Protein AF-A0A699J6Y8-F1 (afdb_monomer)

Foldseek 3Di:
DVVCVDPVNVVVCVVVVHDDDDDDPPPCVVCVVVVVVVVVLVVLLVVCCVVPNPVSVVCVVVSVVCQQQDQDPVVNHRVVCVVPVDHPVVVVVVVVVVVDDQDDDDQFFFKWFACVVVVVQKDFPDDDPPDDGTDGGWGFHDDPDSFKTFTDDDPQCVQDGRIDGNVRIDGDPDDPPPPDTPVRIDGDPPSRDDDPPPPDPPDD

Secondary structure (DSSP, 8-state):
--STTSHHHHHHHHHHT---PPPPTT-TTTTHHHHHHHHHHHHHHHHHHHHHTT-HHHHHHHHHHHHHTS-BTTTTB-HHHHHHSS-HHHHHHHHHHHH-------TT-EEEEE-GGGBTTEEESS-STT--SEEEEEEEEEE-SSSEEEE---GGGTTS-SEEEGGGEEE----TT---SSSSEEEPTT--S------SSS--

pLDDT: mean 74.15, std 16.27, range [30.3, 92.75]

Nearest PDB structures (foldseek):
  8fng-assembly1_G  TM=5.167E-01  e=3.911E-04  Homo sapiens
  8fnp-assembly1_G  TM=5.164E-01  e=9.616E-04  Homo sapiens
  8fno-assembly1_G  TM=5.179E-01  e=1.166E-03  Homo sapiens
  6puw-assembly1_A-2  TM=5.645E-01  e=8.550E-03  Saccharolobus solfataricus P2
  7u32-assembly1_F  TM=3.870E-01  e=7.436E-04  Visna/maedi virus EV1 KV1772

Organism: Tanacetum cinerariifolium (NCBI:txid118510)

Radius of gyration: 29.84 Å; Cα contacts (8 Å, |Δi|>4): 189; chains: 1; bounding box: 63×38×77 Å

Solvent-accessible surface area (backbone atoms only — not comparable to full-atom values): 12793 Å² total; per-residue (Å²): 120,71,69,79,70,29,72,65,48,53,52,49,32,58,73,71,73,50,85,87,84,78,73,64,86,96,44,71,69,82,49,44,67,58,52,54,52,51,50,53,51,50,52,53,49,54,51,42,35,71,77,59,42,94,51,45,80,80,42,44,66,56,52,52,51,52,54,34,66,36,78,35,81,93,75,74,38,20,60,45,27,71,74,70,75,44,56,68,68,59,54,54,49,50,60,54,50,71,71,56,71,83,73,82,80,56,72,66,40,41,27,26,42,50,42,73,92,39,74,83,57,51,47,56,81,56,79,67,100,78,41,78,60,55,49,50,75,28,37,27,70,40,74,82,47,100,52,32,36,29,41,58,71,58,81,91,48,70,84,50,83,50,66,41,51,48,90,42,49,40,88,53,91,74,68,92,82,71,82,63,72,77,85,47,55,46,70,58,88,82,66,70,84,88,79,82,74,88,80,85,86,86,90,132

Mean predicted aligned error: 16.63 Å

Structure (mmCIF, N/CA/C/O backbone):
data_AF-A0A699J6Y8-F1
#
_entry.id   AF-A0A699J6Y8-F1
#
loop_
_atom_site.group_PDB
_atom_site.id
_atom_site.type_symbol
_atom_site.label_atom_id
_atom_site.label_alt_id
_atom_site.label_comp_id
_atom_site.label_asym_id
_atom_site.label_entity_id
_atom_site.label_seq_id
_atom_site.pdbx_PDB_ins_code
_atom_site.Cartn_x
_atom_site.Cartn_y
_atom_site.Cartn_z
_atom_site.occupancy
_atom_site.B_iso_or_equiv
_atom_site.auth_seq_id
_atom_site.auth_comp_id
_atom_site.auth_asym_id
_atom_site.auth_atom_id
_atom_site.pdbx_PDB_model_num
ATOM 1 N N . ASP A 1 1 ? 18.540 -3.054 -39.542 1.00 60.28 1 ASP A N 1
ATOM 2 C CA . ASP A 1 1 ? 17.098 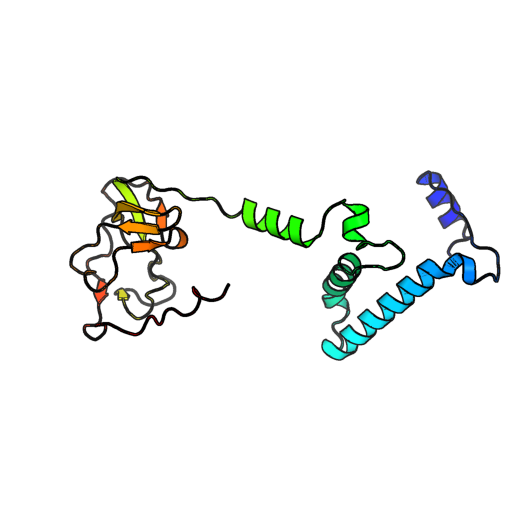-3.211 -39.310 1.00 60.28 1 ASP A CA 1
ATOM 3 C C . ASP A 1 1 ? 16.352 -2.287 -40.266 1.00 60.28 1 ASP A C 1
ATOM 5 O O . ASP A 1 1 ? 16.633 -1.094 -40.272 1.00 60.28 1 ASP A O 1
ATOM 9 N N . SER A 1 2 ? 15.529 -2.836 -41.161 1.00 73.56 2 SER A N 1
ATOM 10 C CA . SER A 1 2 ? 14.840 -2.068 -42.213 1.00 73.56 2 SER A CA 1
ATOM 11 C C . SER A 1 2 ? 13.597 -1.334 -41.704 1.00 73.56 2 SER A C 1
ATOM 13 O O . SER A 1 2 ? 13.091 -0.441 -42.386 1.00 73.56 2 SER A O 1
ATOM 15 N N . LEU A 1 3 ? 13.108 -1.679 -40.506 1.00 76.44 3 LEU A N 1
ATOM 16 C CA . LEU A 1 3 ? 11.933 -1.046 -39.912 1.00 76.44 3 LEU A CA 1
ATOM 17 C C . LEU A 1 3 ? 12.240 0.411 -39.545 1.00 76.44 3 LEU A C 1
ATOM 19 O O . LEU A 1 3 ? 11.572 1.321 -40.036 1.00 76.44 3 LEU A O 1
ATOM 23 N N . PHE A 1 4 ? 13.317 0.643 -38.790 1.00 72.06 4 PHE A N 1
ATOM 24 C CA . PHE A 1 4 ? 13.724 1.970 -38.306 1.00 72.06 4 PHE A CA 1
ATOM 25 C C . PHE A 1 4 ? 14.273 2.911 -39.393 1.00 72.06 4 PHE A C 1
ATOM 27 O O . PHE A 1 4 ? 14.370 4.113 -39.165 1.00 72.06 4 PHE A O 1
ATOM 34 N N . THR A 1 5 ? 14.599 2.395 -40.583 1.00 78.38 5 THR A N 1
ATOM 35 C CA . THR A 1 5 ? 15.063 3.191 -41.738 1.00 78.38 5 THR A CA 1
ATOM 36 C C . THR A 1 5 ? 13.973 3.441 -42.783 1.00 78.38 5 THR A C 1
ATOM 38 O O . THR A 1 5 ? 14.218 4.091 -43.801 1.00 78.38 5 THR A O 1
ATOM 41 N N . SER A 1 6 ? 12.755 2.941 -42.556 1.00 85.81 6 SER A N 1
ATOM 42 C CA . SER A 1 6 ? 11.644 3.124 -43.490 1.00 85.81 6 SER A CA 1
ATOM 43 C C . SER A 1 6 ? 11.197 4.588 -43.584 1.00 85.81 6 SER A C 1
ATOM 45 O O . SER A 1 6 ? 11.293 5.365 -42.630 1.00 85.81 6 SER A O 1
ATOM 47 N N . ARG A 1 7 ? 10.624 4.965 -44.738 1.00 84.19 7 ARG A N 1
ATOM 48 C CA . ARG A 1 7 ? 10.092 6.325 -44.953 1.00 84.19 7 ARG A CA 1
ATOM 49 C C . ARG A 1 7 ? 9.039 6.706 -43.913 1.00 84.19 7 ARG A C 1
ATOM 51 O O . ARG A 1 7 ? 8.955 7.869 -43.541 1.00 84.19 7 ARG A O 1
ATOM 58 N N . PHE A 1 8 ? 8.261 5.730 -43.446 1.00 88.00 8 PHE A N 1
ATOM 59 C CA . PHE A 1 8 ? 7.260 5.933 -42.404 1.00 88.00 8 PHE A CA 1
ATOM 60 C C . PHE A 1 8 ? 7.897 6.430 -41.101 1.00 88.00 8 PHE A C 1
ATOM 62 O O . PHE A 1 8 ? 7.504 7.479 -40.600 1.00 88.00 8 PHE A O 1
ATOM 69 N N . TRP A 1 9 ? 8.918 5.731 -40.595 1.00 85.75 9 TRP A N 1
ATOM 70 C CA . TRP A 1 9 ? 9.591 6.102 -39.348 1.00 85.75 9 TRP A CA 1
ATOM 71 C C . TRP A 1 9 ? 10.303 7.454 -39.447 1.00 85.75 9 TRP A C 1
ATOM 73 O O . TRP A 1 9 ? 10.233 8.251 -38.515 1.00 85.75 9 TRP A O 1
ATOM 83 N N . VAL A 1 10 ? 10.905 7.766 -40.598 1.00 84.56 10 VAL A N 1
ATOM 84 C CA . VAL A 1 10 ? 11.516 9.084 -40.837 1.00 84.56 10 VAL A CA 1
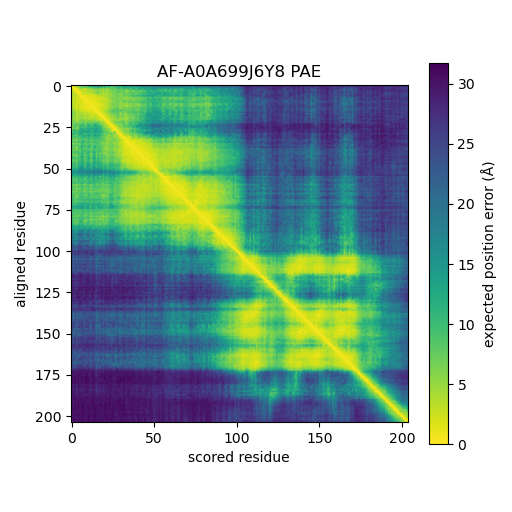ATOM 85 C C . VAL A 1 10 ? 10.468 10.201 -40.808 1.00 84.56 10 VAL A C 1
ATOM 87 O O . VAL A 1 10 ? 10.689 11.237 -40.180 1.00 84.56 10 VAL A O 1
ATOM 90 N N . SER A 1 11 ? 9.322 10.006 -41.466 1.00 87.56 11 SER A N 1
ATOM 91 C CA . SER A 1 11 ? 8.229 10.986 -41.462 1.00 87.56 11 SER A CA 1
ATOM 92 C C . SER A 1 11 ? 7.603 11.153 -40.076 1.00 87.56 11 SER A C 1
ATOM 94 O O . SER A 1 11 ? 7.293 12.276 -39.687 1.00 87.56 11 SER A O 1
ATOM 96 N N . LEU A 1 12 ? 7.464 10.064 -39.314 1.00 89.94 12 LEU A N 1
ATOM 97 C CA . LEU A 1 12 ? 6.936 10.086 -37.951 1.00 89.94 12 LEU A CA 1
ATOM 98 C C . LEU A 1 12 ? 7.828 10.904 -37.009 1.00 89.94 12 LEU A C 1
ATOM 100 O O . LEU A 1 12 ? 7.327 11.787 -36.319 1.00 89.94 12 LEU A O 1
ATOM 104 N N . GLN A 1 13 ? 9.142 10.664 -37.015 1.00 88.94 13 GLN A N 1
ATOM 105 C CA . GLN A 1 13 ? 10.073 11.403 -36.153 1.00 88.94 13 GLN A CA 1
ATOM 106 C C . GLN A 1 13 ? 10.109 12.896 -36.520 1.00 88.94 13 GLN A C 1
ATOM 108 O O . GLN A 1 13 ? 10.066 13.759 -35.647 1.00 88.94 13 GLN A O 1
ATOM 113 N N . LYS A 1 14 ? 10.049 13.225 -37.821 1.00 88.88 14 LYS A N 1
ATOM 114 C CA . LYS A 1 14 ? 9.917 14.619 -38.278 1.00 88.88 14 LYS A CA 1
ATOM 115 C C . LYS A 1 14 ? 8.637 15.287 -37.771 1.00 88.88 14 LYS A C 1
ATOM 117 O O . LYS A 1 14 ? 8.693 16.440 -37.358 1.00 88.88 14 LYS A O 1
ATOM 122 N N . ALA A 1 15 ? 7.505 14.583 -37.791 1.00 91.69 15 ALA A N 1
ATOM 123 C CA . ALA A 1 15 ? 6.234 15.113 -37.299 1.00 91.69 15 ALA A CA 1
ATOM 124 C C . ALA A 1 15 ? 6.225 15.307 -35.772 1.00 91.69 15 ALA A C 1
ATOM 126 O O . ALA A 1 15 ? 5.615 16.252 -35.280 1.00 91.69 15 ALA A O 1
ATOM 127 N N . LEU A 1 16 ? 6.922 14.440 -35.032 1.00 91.50 16 LEU A N 1
ATOM 128 C CA . LEU A 1 16 ? 7.073 14.530 -33.577 1.00 91.50 16 LEU A CA 1
ATOM 129 C C . LEU A 1 16 ? 8.159 15.531 -33.137 1.00 91.50 16 LEU A C 1
ATOM 131 O O . LEU A 1 16 ? 8.299 15.781 -31.942 1.00 91.50 16 LEU A O 1
ATOM 135 N N . GLY A 1 17 ? 8.919 16.107 -34.076 1.00 90.69 17 GLY A N 1
ATOM 136 C CA . GLY A 1 17 ? 10.017 17.032 -33.781 1.00 90.69 17 GLY A CA 1
ATOM 137 C C . GLY A 1 17 ? 11.241 16.356 -33.155 1.00 90.69 17 GLY A C 1
ATOM 138 O O . GLY A 1 17 ? 12.037 17.016 -32.490 1.00 90.69 17 GLY A O 1
ATOM 139 N N . THR A 1 18 ? 11.392 15.045 -33.335 1.00 89.12 18 THR A N 1
ATOM 140 C CA . THR A 1 18 ? 12.467 14.234 -32.758 1.00 89.12 18 THR A CA 1
ATOM 141 C C . THR A 1 18 ? 13.558 13.951 -33.791 1.00 89.12 18 THR A C 1
ATOM 143 O O . THR A 1 18 ? 13.297 13.723 -34.975 1.00 89.12 18 THR A O 1
ATOM 146 N N . GLN A 1 19 ? 14.813 13.946 -33.339 1.00 82.31 19 GLN A N 1
ATOM 147 C CA . GLN A 1 19 ? 15.958 13.562 -34.161 1.00 82.31 19 GLN A CA 1
ATOM 148 C C . GLN A 1 19 ? 16.221 12.058 -34.015 1.00 82.31 19 GLN A C 1
ATOM 150 O O . GLN A 1 19 ? 16.283 11.536 -32.903 1.00 82.31 19 GLN A O 1
ATOM 155 N N . LEU A 1 20 ? 16.351 11.356 -35.143 1.00 80.81 20 LEU A N 1
ATOM 156 C CA . LEU A 1 20 ? 16.694 9.935 -35.174 1.00 80.81 20 LEU A CA 1
ATOM 157 C C . LEU A 1 20 ? 18.198 9.779 -35.408 1.00 80.81 20 LEU A C 1
ATOM 159 O O . LEU A 1 20 ? 18.662 9.945 -36.535 1.00 80.81 20 LEU A O 1
ATOM 163 N N . ASP A 1 21 ? 18.932 9.407 -34.365 1.00 80.25 21 ASP A N 1
ATOM 164 C CA . ASP A 1 21 ? 20.353 9.081 -34.466 1.00 80.25 21 ASP A CA 1
ATOM 165 C C . ASP A 1 21 ? 20.528 7.561 -34.604 1.00 80.25 21 ASP A C 1
ATOM 167 O O . ASP A 1 21 ? 20.148 6.786 -33.724 1.00 80.25 21 ASP A O 1
ATOM 171 N N . LEU A 1 22 ? 21.080 7.121 -35.738 1.00 77.69 22 LEU A N 1
ATOM 172 C CA . LEU A 1 22 ? 21.331 5.705 -36.012 1.00 77.69 22 LEU A CA 1
ATOM 173 C C . LEU A 1 22 ? 22.726 5.302 -35.533 1.00 77.69 22 LEU A C 1
ATOM 175 O O . LEU A 1 22 ? 23.706 6.016 -35.744 1.00 77.69 22 LEU A O 1
ATOM 179 N N . SER A 1 23 ? 22.823 4.120 -34.928 1.00 76.25 23 SER A N 1
ATOM 180 C CA . SER A 1 23 ? 24.106 3.511 -34.579 1.00 76.25 23 SER A CA 1
ATOM 181 C C . SER A 1 23 ? 24.924 3.225 -35.840 1.00 76.25 23 SER A C 1
ATOM 183 O O . SER A 1 23 ? 24.370 2.852 -36.878 1.00 76.25 23 SER A O 1
ATOM 185 N N . THR A 1 24 ? 26.250 3.332 -35.744 1.00 75.19 24 THR A N 1
ATOM 186 C CA . THR A 1 24 ? 27.151 2.945 -36.835 1.00 75.19 24 THR A CA 1
ATOM 187 C C . THR A 1 24 ? 26.911 1.485 -37.228 1.00 75.19 24 THR A C 1
ATOM 189 O O . THR A 1 24 ? 26.808 0.603 -36.369 1.00 75.19 24 THR A O 1
ATOM 192 N N . ALA A 1 25 ? 26.814 1.219 -38.534 1.00 70.19 25 ALA A N 1
ATOM 193 C CA . ALA A 1 25 ? 26.595 -0.129 -39.051 1.00 70.19 25 ALA A CA 1
ATOM 194 C C . ALA A 1 25 ? 27.659 -1.104 -38.513 1.00 70.19 25 ALA A C 1
ATOM 196 O O . ALA A 1 25 ? 28.842 -0.776 -38.474 1.00 70.19 25 ALA A O 1
ATOM 197 N N . TYR A 1 26 ? 27.228 -2.297 -38.091 1.00 62.22 26 TYR A N 1
ATOM 198 C CA . TYR A 1 26 ? 28.082 -3.346 -37.512 1.00 62.22 26 TYR A CA 1
ATOM 199 C C . TYR A 1 26 ? 28.890 -2.944 -36.263 1.00 62.22 26 TYR A C 1
ATOM 201 O O . TYR A 1 26 ? 29.831 -3.647 -35.903 1.00 62.22 26 TYR A O 1
ATOM 209 N N . HIS A 1 27 ? 28.507 -1.876 -35.553 1.00 67.25 27 HIS A N 1
ATOM 210 C CA . HIS A 1 27 ? 29.139 -1.486 -34.291 1.00 67.25 27 HIS A CA 1
ATOM 211 C C . HIS A 1 27 ? 28.207 -1.771 -33.095 1.00 67.25 27 HIS A C 1
ATOM 213 O O . HIS A 1 27 ? 27.450 -0.905 -32.651 1.00 67.25 27 HIS A O 1
ATOM 219 N N . PRO A 1 28 ? 28.207 -3.010 -32.562 1.00 61.25 28 PRO A N 1
ATOM 220 C CA . PRO A 1 28 ? 27.256 -3.433 -31.537 1.00 61.25 28 PRO A CA 1
ATOM 221 C C . PRO A 1 28 ? 27.443 -2.736 -30.183 1.00 61.25 28 PRO A C 1
ATOM 223 O O . PRO A 1 28 ? 26.538 -2.826 -29.351 1.00 61.25 28 PRO A O 1
ATOM 226 N N . GLU A 1 29 ? 28.584 -2.080 -29.968 1.00 66.81 29 GLU A N 1
ATOM 227 C CA . GLU A 1 29 ? 28.984 -1.427 -28.717 1.00 66.81 29 GLU A CA 1
ATOM 228 C C . GLU A 1 29 ? 28.249 -0.104 -28.477 1.00 66.81 29 GLU A C 1
ATOM 230 O O . GLU A 1 29 ? 27.907 0.193 -27.330 1.00 66.81 29 GLU A O 1
ATOM 235 N N . THR A 1 30 ? 27.909 0.643 -29.538 1.00 61.28 30 THR A N 1
ATOM 236 C CA . THR A 1 30 ? 27.101 1.879 -29.443 1.00 61.28 30 THR A CA 1
ATOM 237 C C . THR A 1 30 ? 25.740 1.619 -28.803 1.00 61.28 30 THR A C 1
ATOM 239 O O . THR A 1 30 ? 25.210 2.458 -28.081 1.00 61.28 30 THR A O 1
ATOM 242 N N . ASP A 1 31 ? 25.212 0.416 -29.007 1.00 65.88 31 ASP A N 1
ATOM 243 C CA . ASP A 1 31 ? 23.925 -0.034 -28.489 1.00 65.88 31 ASP A CA 1
ATOM 244 C C . ASP A 1 31 ? 24.072 -0.884 -27.206 1.00 65.88 31 ASP A C 1
ATOM 246 O O . ASP A 1 31 ? 23.162 -1.575 -26.760 1.00 65.88 31 ASP A O 1
ATOM 250 N N . GLY A 1 32 ? 25.248 -0.865 -26.568 1.00 75.25 32 GLY A N 1
ATOM 251 C CA . GLY A 1 32 ? 25.547 -1.726 -25.421 1.00 75.25 32 GLY A CA 1
ATOM 252 C C . GLY A 1 32 ? 24.666 -1.467 -24.192 1.00 75.25 32 GLY A C 1
ATOM 253 O O . GLY A 1 32 ? 24.415 -2.385 -23.408 1.00 75.25 32 GLY A O 1
ATOM 254 N N . LYS A 1 33 ? 24.168 -0.234 -24.009 1.00 72.25 33 LYS A N 1
ATOM 255 C CA . LYS A 1 33 ? 23.258 0.108 -22.900 1.00 72.25 33 LYS A CA 1
ATOM 256 C C . LYS A 1 33 ? 21.877 -0.524 -23.080 1.00 72.25 33 LYS A C 1
ATOM 258 O O . LYS A 1 33 ? 21.388 -1.144 -22.139 1.00 72.25 33 LYS A O 1
ATOM 263 N N . SER A 1 34 ? 21.280 -0.394 -24.265 1.00 73.62 34 SER A N 1
ATOM 264 C CA . SER A 1 34 ? 19.970 -0.982 -24.563 1.00 73.62 34 SER A CA 1
ATOM 265 C C . SER A 1 34 ? 20.054 -2.510 -24.513 1.00 73.62 34 SER A C 1
ATOM 267 O O . SER A 1 34 ? 19.224 -3.132 -23.866 1.00 73.62 34 SER A O 1
ATOM 269 N N . LYS A 1 35 ? 21.118 -3.118 -25.055 1.00 79.12 35 LYS A N 1
ATOM 270 C CA . LYS A 1 35 ? 21.331 -4.574 -25.036 1.00 79.12 35 LYS A CA 1
ATOM 271 C C . LYS A 1 35 ? 21.403 -5.154 -23.632 1.00 79.12 35 LYS A C 1
ATOM 273 O O . LYS A 1 35 ? 20.791 -6.182 -23.371 1.00 79.12 35 LYS A O 1
ATOM 278 N N . ARG A 1 36 ? 22.102 -4.490 -22.702 1.00 78.88 36 ARG A N 1
ATOM 279 C CA . ARG A 1 36 ? 22.128 -4.917 -21.289 1.00 78.88 36 ARG A CA 1
ATOM 280 C C . ARG A 1 36 ? 20.752 -4.810 -20.638 1.00 78.88 36 ARG A C 1
ATOM 282 O O . ARG A 1 36 ? 20.379 -5.690 -19.870 1.00 78.88 36 ARG A O 1
ATOM 289 N N . THR A 1 37 ? 20.004 -3.753 -20.949 1.00 78.31 37 THR A N 1
ATOM 290 C CA . THR A 1 37 ? 18.617 -3.598 -20.496 1.00 78.31 37 THR A CA 1
ATOM 291 C C . THR A 1 37 ? 17.714 -4.693 -21.064 1.00 78.31 37 THR A C 1
ATOM 293 O O . THR A 1 37 ? 16.959 -5.294 -20.307 1.00 78.31 37 THR A O 1
ATOM 296 N N . ILE A 1 38 ? 17.817 -4.988 -22.361 1.00 82.62 38 ILE A N 1
ATOM 297 C CA . ILE A 1 38 ? 17.035 -6.028 -23.036 1.00 82.62 38 ILE A CA 1
ATOM 298 C C . ILE A 1 38 ? 17.343 -7.394 -22.424 1.00 82.62 38 ILE A C 1
ATOM 300 O O . ILE A 1 38 ? 16.415 -8.081 -22.017 1.00 82.62 38 ILE A O 1
ATOM 304 N N . GLN A 1 39 ? 18.621 -7.744 -22.249 1.00 83.06 39 GLN A N 1
ATOM 305 C CA . GLN A 1 39 ? 19.014 -9.012 -21.626 1.00 83.06 39 GLN A CA 1
ATOM 306 C C . GLN A 1 39 ? 18.435 -9.161 -20.216 1.00 83.06 39 GLN A C 1
ATOM 308 O O . GLN A 1 39 ? 17.893 -10.199 -19.858 1.00 83.06 39 GLN A O 1
ATOM 313 N N . MET A 1 40 ? 18.503 -8.099 -19.418 1.00 81.88 40 MET A N 1
ATOM 314 C CA . MET A 1 40 ? 17.960 -8.103 -18.066 1.00 81.88 40 MET A CA 1
ATOM 315 C C . MET A 1 40 ? 16.434 -8.259 -18.049 1.00 81.88 40 MET A C 1
ATOM 317 O O . MET A 1 40 ? 15.902 -8.954 -17.184 1.00 81.88 40 MET A O 1
ATOM 321 N N . LEU A 1 41 ? 15.725 -7.621 -18.983 1.00 82.69 41 LEU A N 1
ATOM 322 C CA . LEU A 1 41 ? 14.281 -7.790 -19.142 1.00 82.69 41 LEU A CA 1
ATOM 323 C C . LEU A 1 41 ? 13.938 -9.214 -19.582 1.00 82.69 41 LEU A C 1
ATOM 325 O O . LEU A 1 41 ? 13.024 -9.809 -19.019 1.00 82.69 41 LEU A O 1
ATOM 329 N N . GLU A 1 42 ? 14.692 -9.784 -20.521 1.00 86.56 42 GLU A N 1
ATOM 330 C CA . GLU A 1 42 ? 14.545 -11.183 -20.916 1.00 86.56 42 GLU A CA 1
ATOM 331 C C . GLU A 1 42 ? 14.748 -12.130 -19.734 1.00 86.56 42 GLU A C 1
ATOM 333 O O . GLU A 1 42 ? 13.956 -13.048 -19.559 1.00 86.56 42 GLU A O 1
ATOM 338 N N . ASP A 1 43 ? 15.766 -11.911 -18.902 1.00 86.12 43 ASP A N 1
ATOM 339 C CA . ASP A 1 43 ? 16.045 -12.765 -17.745 1.00 86.12 43 ASP A CA 1
ATOM 340 C C . ASP A 1 43 ? 14.917 -12.693 -16.703 1.00 86.12 43 ASP A C 1
ATOM 342 O O . ASP A 1 43 ? 14.505 -13.719 -16.156 1.00 86.12 43 ASP A O 1
ATOM 346 N N . ILE A 1 44 ? 14.365 -11.497 -16.463 1.00 84.69 44 ILE A N 1
ATOM 347 C CA . ILE A 1 44 ? 13.199 -11.321 -15.584 1.00 84.69 44 ILE A CA 1
ATOM 348 C C . ILE A 1 44 ? 11.976 -12.027 -16.179 1.00 84.69 44 ILE A C 1
ATOM 350 O O . ILE A 1 44 ? 11.270 -12.733 -15.462 1.00 84.69 44 ILE A O 1
ATOM 354 N N . LEU A 1 45 ? 11.739 -11.886 -17.485 1.00 84.38 45 LEU A N 1
ATOM 355 C CA . LEU A 1 45 ? 10.630 -12.554 -18.164 1.00 84.38 45 LEU A CA 1
ATOM 356 C C . LEU A 1 45 ? 10.781 -14.079 -18.132 1.00 84.38 45 LEU A C 1
ATOM 358 O O . LEU A 1 45 ? 9.803 -14.768 -17.854 1.00 84.38 45 LEU A O 1
ATOM 362 N N . ARG A 1 46 ? 11.992 -14.617 -18.333 1.00 86.69 46 ARG A N 1
ATOM 363 C CA . ARG A 1 46 ? 12.278 -16.056 -18.202 1.00 86.69 46 ARG A CA 1
ATOM 364 C C . ARG A 1 46 ? 11.955 -16.552 -16.795 1.00 86.69 46 ARG A C 1
ATOM 366 O O . ARG A 1 46 ? 11.285 -17.572 -16.665 1.00 86.69 46 ARG A O 1
ATOM 373 N N . ALA A 1 47 ? 12.363 -15.820 -15.757 1.00 84.44 47 ALA A N 1
ATOM 374 C CA . ALA A 1 47 ? 12.015 -16.153 -14.376 1.00 84.44 47 ALA A CA 1
ATOM 375 C C . ALA A 1 47 ? 10.494 -16.120 -14.143 1.00 84.44 47 ALA A C 1
ATOM 377 O O . ALA A 1 47 ? 9.937 -17.049 -13.566 1.00 84.44 47 ALA A O 1
ATOM 378 N N . CYS A 1 48 ? 9.793 -15.111 -14.667 1.00 82.31 48 CYS A N 1
ATOM 379 C CA . CYS A 1 48 ? 8.337 -15.037 -14.550 1.00 82.31 48 CYS A CA 1
ATOM 380 C C . CYS A 1 48 ? 7.613 -16.178 -15.272 1.00 82.31 48 CYS A C 1
ATOM 382 O O . CYS A 1 48 ? 6.610 -16.669 -14.766 1.00 82.31 48 CYS A O 1
ATOM 384 N N . VAL A 1 49 ? 8.105 -16.623 -16.428 1.00 84.81 49 VAL A N 1
ATOM 385 C CA . VAL A 1 49 ? 7.539 -17.783 -17.133 1.00 84.81 49 VAL A CA 1
ATOM 386 C C . VAL A 1 49 ? 7.746 -19.071 -16.327 1.00 84.81 49 VAL A C 1
ATOM 388 O O . VAL A 1 49 ? 6.852 -19.912 -16.299 1.00 84.81 49 VAL A O 1
ATOM 391 N N . ILE A 1 50 ? 8.882 -19.217 -15.635 1.00 86.00 50 ILE A N 1
ATOM 392 C CA . ILE A 1 50 ? 9.148 -20.369 -14.758 1.00 86.00 50 ILE A CA 1
ATOM 393 C C . ILE A 1 50 ? 8.186 -20.380 -13.558 1.00 86.00 50 ILE A C 1
ATOM 395 O O . ILE A 1 50 ? 7.591 -21.417 -13.272 1.00 86.00 50 ILE A O 1
ATOM 399 N N . ASP A 1 51 ? 7.994 -19.238 -12.894 1.00 81.69 51 ASP A N 1
ATOM 400 C CA . ASP A 1 51 ? 7.204 -19.156 -11.656 1.00 81.69 51 ASP A CA 1
ATOM 401 C C . ASP A 1 51 ? 5.684 -19.094 -11.894 1.00 81.69 51 ASP A C 1
ATOM 403 O O . ASP A 1 51 ? 4.902 -19.612 -11.094 1.00 81.69 51 ASP A O 1
ATOM 407 N N . PHE A 1 52 ? 5.243 -18.454 -12.983 1.00 77.31 52 PHE A N 1
ATOM 408 C CA . PHE A 1 52 ? 3.827 -18.170 -13.262 1.00 77.31 52 PHE A CA 1
ATOM 409 C C . PHE A 1 52 ? 3.274 -18.896 -14.505 1.00 77.31 52 PHE A C 1
ATOM 411 O O . PHE A 1 52 ? 2.098 -18.736 -14.853 1.00 77.31 52 PHE A O 1
ATOM 418 N N . GLY A 1 53 ? 4.090 -19.713 -15.177 1.00 80.75 53 GLY A N 1
ATOM 419 C CA . GLY A 1 53 ? 3.691 -20.510 -16.337 1.00 80.75 53 GLY A CA 1
ATOM 420 C C . GLY A 1 53 ? 3.252 -19.665 -17.541 1.00 80.75 53 GLY A C 1
ATOM 421 O O . GLY A 1 53 ? 3.820 -18.617 -17.845 1.00 80.75 53 GLY A O 1
ATOM 422 N N . ASN A 1 54 ? 2.200 -20.109 -18.239 1.00 80.06 54 ASN A N 1
ATOM 423 C CA . ASN A 1 54 ? 1.742 -19.510 -19.503 1.00 80.06 54 ASN A CA 1
ATOM 424 C C . ASN A 1 54 ? 0.986 -18.170 -19.369 1.00 80.06 54 ASN A C 1
ATOM 426 O O . ASN A 1 54 ? 0.512 -17.658 -20.378 1.00 80.06 54 ASN A O 1
ATOM 430 N N . SER A 1 55 ? 0.852 -17.591 -18.169 1.00 82.19 55 SER A N 1
ATOM 431 C CA . SER A 1 55 ? 0.153 -16.304 -17.951 1.00 82.19 55 SER A CA 1
ATOM 432 C C . SER A 1 55 ? 1.102 -15.101 -17.871 1.00 82.19 55 SER A C 1
ATOM 434 O O . SER A 1 55 ? 0.827 -14.136 -17.156 1.00 82.19 55 SER A O 1
ATOM 436 N N . TRP A 1 56 ? 2.247 -15.156 -18.557 1.00 80.56 56 TRP A N 1
ATOM 437 C CA . TRP A 1 56 ? 3.281 -14.112 -18.504 1.00 80.56 56 TRP A CA 1
ATOM 438 C C . TRP A 1 56 ? 2.751 -12.723 -18.897 1.00 80.56 56 TRP A C 1
ATOM 440 O O . TRP A 1 56 ? 3.175 -11.720 -18.324 1.00 80.56 56 TRP A O 1
ATOM 450 N N . ASP A 1 57 ? 1.771 -12.667 -19.801 1.00 83.12 57 ASP A N 1
ATOM 451 C CA . ASP A 1 57 ? 1.076 -11.459 -20.248 1.00 83.12 57 ASP A CA 1
ATOM 452 C C . ASP A 1 57 ? 0.388 -10.723 -19.087 1.00 83.12 57 ASP A C 1
ATOM 454 O O . ASP A 1 57 ? 0.470 -9.499 -18.979 1.00 83.12 57 ASP A O 1
ATOM 458 N N . LYS A 1 58 ? -0.211 -11.466 -18.149 1.00 85.38 58 LYS A N 1
ATOM 459 C CA . LYS A 1 58 ? -0.857 -10.905 -16.949 1.00 85.38 58 LYS A CA 1
ATOM 460 C C . LYS A 1 58 ? 0.148 -10.380 -15.929 1.00 85.38 58 LYS A C 1
ATOM 462 O O . LYS A 1 58 ? -0.209 -9.562 -15.081 1.00 85.38 58 LYS A O 1
ATOM 467 N N . HIS A 1 59 ? 1.391 -10.849 -16.000 1.00 82.94 59 HIS A N 1
ATOM 468 C CA . HIS A 1 59 ? 2.468 -10.477 -15.086 1.00 82.94 59 HIS A CA 1
ATOM 469 C C . HIS A 1 59 ? 3.395 -9.398 -15.655 1.00 82.94 59 HIS A C 1
ATOM 471 O O . HIS A 1 59 ? 4.215 -8.869 -14.906 1.00 82.94 59 HIS A O 1
ATOM 477 N N . LEU A 1 60 ? 3.220 -8.986 -16.917 1.00 84.81 60 LEU A N 1
ATOM 478 C CA . LEU A 1 60 ? 3.949 -7.860 -17.509 1.00 84.81 60 LEU A CA 1
ATOM 479 C C . LEU A 1 60 ? 3.910 -6.583 -16.654 1.00 84.81 60 LEU A C 1
ATOM 481 O O . LEU A 1 60 ? 4.974 -5.999 -16.455 1.00 84.81 60 LEU A O 1
ATOM 485 N N . PRO A 1 61 ? 2.767 -6.166 -16.066 1.00 87.38 61 PRO A N 1
ATOM 486 C CA . PRO A 1 61 ? 2.750 -4.993 -15.192 1.00 87.38 61 PRO A CA 1
ATOM 487 C C . PRO A 1 61 ? 3.639 -5.156 -13.954 1.00 87.38 61 PRO A C 1
ATOM 489 O O . PRO A 1 61 ? 4.228 -4.188 -13.481 1.00 87.38 61 PRO A O 1
ATOM 492 N N . LEU A 1 62 ? 3.750 -6.378 -13.422 1.00 83.00 62 LEU A N 1
ATOM 493 C CA . LEU A 1 62 ? 4.606 -6.667 -12.274 1.00 83.00 62 LEU A CA 1
ATOM 494 C C . LEU A 1 62 ? 6.085 -6.635 -12.674 1.00 83.00 62 LEU A C 1
ATOM 496 O O . LEU A 1 62 ? 6.892 -6.065 -11.949 1.00 83.00 62 LEU A O 1
ATOM 500 N N . VAL A 1 63 ? 6.424 -7.194 -13.837 1.00 84.50 63 VAL A N 1
ATOM 501 C CA . VAL A 1 63 ? 7.781 -7.166 -14.402 1.00 84.50 63 VAL A CA 1
ATOM 502 C C . VAL A 1 63 ? 8.243 -5.736 -14.657 1.00 84.50 63 VAL A C 1
ATOM 504 O O . VAL A 1 63 ? 9.326 -5.358 -14.210 1.00 84.50 63 VAL A O 1
ATOM 507 N N . ASP A 1 64 ? 7.409 -4.930 -15.313 1.00 86.12 64 ASP A N 1
ATOM 508 C CA . ASP A 1 64 ? 7.684 -3.520 -15.589 1.00 86.12 64 ASP A CA 1
ATOM 509 C C . ASP A 1 64 ? 7.852 -2.725 -14.285 1.00 86.12 64 ASP A C 1
ATOM 511 O O . ASP A 1 64 ? 8.835 -2.005 -14.098 1.00 86.12 64 ASP A O 1
ATOM 515 N N . PHE A 1 65 ? 6.963 -2.942 -13.309 1.00 86.44 65 PHE A N 1
ATOM 516 C CA . PHE A 1 65 ? 7.083 -2.340 -11.982 1.00 86.44 65 PHE A CA 1
ATOM 517 C C . PHE A 1 65 ? 8.396 -2.723 -11.281 1.00 86.44 65 PHE A C 1
ATOM 519 O O . PHE A 1 65 ? 9.089 -1.865 -10.724 1.00 86.44 65 PHE A 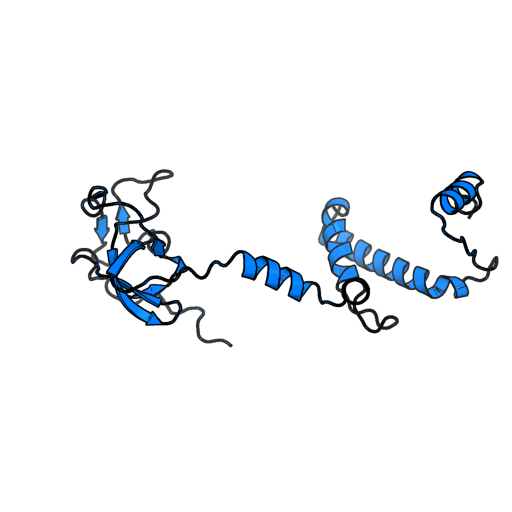O 1
ATOM 526 N N . SER A 1 66 ? 8.758 -4.006 -11.309 1.00 85.69 66 SER A N 1
ATOM 527 C CA . SER A 1 66 ? 9.988 -4.516 -10.708 1.00 85.69 66 SER A CA 1
ATOM 528 C C . SER A 1 66 ? 11.231 -3.944 -11.379 1.00 85.69 66 SER A C 1
ATOM 530 O O . SER A 1 66 ? 12.156 -3.549 -10.671 1.00 85.69 66 SER A O 1
ATOM 532 N N . TYR A 1 67 ? 11.248 -3.860 -12.710 1.00 86.94 67 TYR A N 1
ATOM 533 C CA . TYR A 1 67 ? 12.344 -3.273 -13.476 1.00 86.94 67 TYR A CA 1
ATOM 534 C C . TYR A 1 67 ? 12.495 -1.776 -13.172 1.00 86.94 67 TYR A C 1
ATOM 536 O O . TYR A 1 67 ? 13.562 -1.337 -12.743 1.00 86.94 67 TYR A O 1
ATOM 544 N N . ASN A 1 68 ? 11.409 -1.003 -13.273 1.00 88.75 68 ASN A N 1
ATOM 545 C CA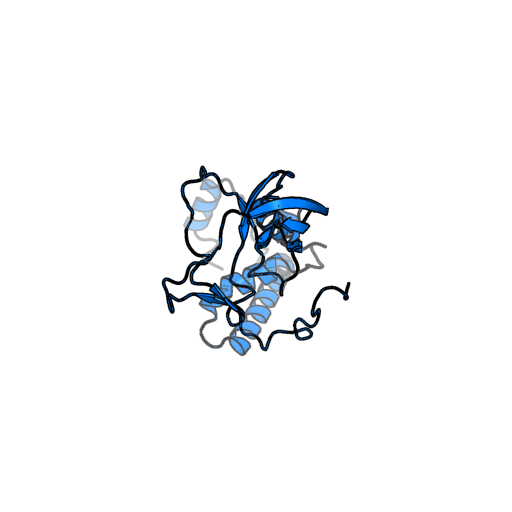 . ASN A 1 68 ? 11.423 0.447 -13.062 1.00 88.75 68 ASN A CA 1
ATOM 546 C C . ASN A 1 68 ? 11.809 0.850 -11.632 1.00 88.75 68 ASN A C 1
ATOM 548 O O . ASN A 1 68 ? 12.354 1.935 -11.423 1.00 88.75 68 ASN A O 1
ATOM 552 N N . ASN A 1 69 ? 11.560 -0.017 -10.646 1.00 86.88 69 ASN A N 1
ATOM 553 C CA . ASN A 1 69 ? 11.922 0.209 -9.248 1.00 86.88 69 ASN A CA 1
ATOM 554 C C . ASN A 1 69 ? 13.261 -0.448 -8.839 1.00 86.88 69 ASN A C 1
ATOM 556 O O . ASN A 1 69 ? 13.696 -0.287 -7.694 1.00 86.88 69 ASN A O 1
ATOM 560 N N . ARG A 1 70 ? 13.932 -1.190 -9.731 1.00 85.06 70 ARG A N 1
ATOM 561 C CA . ARG A 1 70 ? 15.240 -1.790 -9.437 1.00 85.06 70 ARG A CA 1
ATOM 562 C C . ARG A 1 70 ? 16.341 -0.745 -9.553 1.00 85.06 70 ARG A C 1
ATOM 564 O O . ARG A 1 70 ? 16.315 0.099 -10.437 1.00 85.06 70 ARG A O 1
ATOM 571 N N . TYR A 1 71 ? 17.351 -0.831 -8.694 1.00 85.31 71 TYR A N 1
ATOM 572 C CA . TYR A 1 71 ? 18.540 0.009 -8.812 1.00 85.31 71 TYR A CA 1
ATOM 573 C C . TYR A 1 71 ? 19.380 -0.390 -10.033 1.00 85.31 71 TYR A C 1
ATOM 575 O O . TYR A 1 71 ? 19.762 -1.554 -10.165 1.00 85.31 71 TYR A O 1
ATOM 583 N N . HIS A 1 72 ? 19.694 0.574 -10.901 1.00 83.88 72 HIS A N 1
ATOM 584 C CA . HIS A 1 72 ? 20.557 0.377 -12.064 1.00 83.88 72 HIS A CA 1
ATOM 585 C C . HIS A 1 72 ? 21.933 0.996 -11.809 1.00 83.88 72 HIS A C 1
ATOM 587 O O . HIS A 1 72 ? 22.060 2.209 -11.661 1.00 83.88 72 HIS A O 1
ATOM 593 N N . VAL A 1 73 ? 22.988 0.174 -11.822 1.00 81.25 73 VAL A N 1
ATOM 594 C CA . VAL A 1 73 ? 24.368 0.610 -11.517 1.00 81.25 73 VAL A CA 1
ATOM 595 C C . VAL A 1 73 ? 24.862 1.702 -12.474 1.00 81.25 73 VAL A C 1
ATOM 597 O O . VAL A 1 73 ? 25.530 2.639 -12.049 1.00 81.25 73 VAL A O 1
ATOM 600 N N . SER A 1 74 ? 24.499 1.623 -13.757 1.00 78.44 74 SER A N 1
ATOM 601 C CA . SER A 1 74 ? 24.892 2.603 -14.780 1.00 78.44 74 SER A CA 1
ATOM 602 C C . SER A 1 74 ? 24.246 3.979 -14.599 1.00 78.44 74 SER A C 1
ATOM 604 O O . SER A 1 74 ? 24.849 4.982 -14.969 1.00 78.44 74 SER A O 1
ATOM 606 N N . ILE A 1 75 ? 23.032 4.022 -14.046 1.00 80.56 75 ILE A N 1
ATOM 607 C CA . ILE A 1 75 ? 22.252 5.247 -13.806 1.00 80.56 75 ILE A CA 1
ATOM 608 C C . ILE A 1 75 ? 22.475 5.748 -12.367 1.00 80.56 75 ILE A C 1
ATOM 610 O O . ILE A 1 75 ? 22.203 6.901 -12.055 1.00 80.56 75 ILE A O 1
ATOM 614 N N . LYS A 1 76 ? 23.008 4.888 -11.489 1.00 85.94 76 LYS A N 1
ATOM 615 C CA . LYS A 1 76 ? 23.152 5.095 -10.040 1.00 85.94 76 LYS A CA 1
ATOM 616 C C . LYS A 1 76 ? 21.832 5.377 -9.307 1.00 85.94 76 LYS A C 1
ATOM 618 O O . LYS A 1 76 ? 21.853 5.856 -8.175 1.00 85.94 76 LYS A O 1
ATOM 623 N N . ALA A 1 77 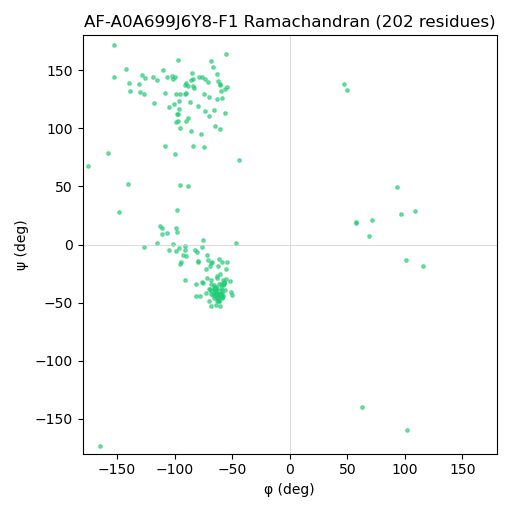? 20.704 5.043 -9.927 1.00 88.44 77 ALA A N 1
ATOM 624 C CA . ALA A 1 77 ? 19.354 5.183 -9.392 1.00 88.44 77 ALA A CA 1
ATOM 625 C C . ALA A 1 77 ? 18.431 4.135 -10.032 1.00 88.44 77 ALA A C 1
ATOM 627 O O . ALA A 1 77 ? 18.823 3.443 -10.979 1.00 88.44 77 ALA A O 1
ATOM 628 N N . ALA A 1 78 ? 17.205 4.008 -9.526 1.00 90.12 78 ALA A N 1
ATOM 629 C CA . ALA A 1 78 ? 16.162 3.283 -10.245 1.00 90.12 78 ALA A CA 1
ATOM 630 C C . ALA A 1 78 ? 15.619 4.139 -11.404 1.00 90.12 78 ALA A C 1
ATOM 632 O O . ALA A 1 78 ? 15.495 5.352 -11.222 1.00 90.12 78 ALA A O 1
ATOM 633 N N . PRO A 1 79 ? 15.256 3.562 -12.566 1.00 90.31 79 PRO A N 1
ATOM 634 C CA . PRO A 1 79 ? 14.688 4.325 -13.682 1.00 90.31 79 PRO A CA 1
ATOM 635 C C . PRO A 1 79 ? 13.507 5.219 -13.275 1.00 90.31 79 PRO A C 1
ATOM 637 O O . PRO A 1 79 ? 13.449 6.383 -13.663 1.00 90.31 79 PRO A O 1
ATOM 640 N N . PHE A 1 80 ? 12.619 4.715 -12.413 1.00 89.12 80 PHE A N 1
ATOM 641 C CA . PHE A 1 80 ? 11.502 5.485 -11.863 1.00 89.12 80 PHE A CA 1
ATOM 642 C C . PHE A 1 80 ? 11.967 6.702 -11.048 1.00 89.12 80 PHE A C 1
ATOM 644 O O . PHE A 1 80 ? 11.417 7.794 -11.169 1.00 89.12 80 PHE A O 1
ATOM 651 N N . GLU A 1 81 ? 12.995 6.521 -10.218 1.00 90.44 81 GLU A N 1
ATOM 652 C CA . GLU A 1 81 ? 13.559 7.593 -9.395 1.00 90.44 81 GLU A CA 1
ATOM 653 C C . GLU A 1 81 ? 14.275 8.636 -10.256 1.00 90.44 81 GLU A C 1
ATOM 655 O O . GLU A 1 81 ? 14.132 9.826 -10.003 1.00 90.44 81 GLU A O 1
ATOM 660 N N . ALA A 1 82 ? 14.979 8.210 -11.305 1.00 89.19 82 ALA A N 1
ATOM 661 C CA . ALA A 1 82 ? 15.624 9.115 -12.250 1.00 89.19 82 ALA A CA 1
ATOM 662 C C . ALA A 1 82 ? 14.607 9.946 -13.054 1.00 89.19 82 ALA A C 1
ATOM 664 O O . ALA A 1 82 ? 14.872 11.107 -13.350 1.00 89.19 82 ALA A O 1
ATOM 665 N N . LEU A 1 83 ? 13.445 9.368 -13.384 1.00 89.69 83 LEU A N 1
ATOM 666 C CA . LEU A 1 83 ? 12.397 10.042 -14.151 1.00 89.69 83 LEU A CA 1
ATOM 667 C C . LEU A 1 83 ? 11.569 11.019 -13.302 1.00 89.69 83 LEU A C 1
ATOM 669 O O . LEU A 1 83 ? 11.292 12.132 -13.740 1.00 89.69 83 LEU A O 1
ATOM 673 N N . TYR A 1 84 ? 11.164 10.611 -12.097 1.00 86.56 84 TYR A N 1
ATOM 674 C CA . TYR A 1 84 ? 10.239 11.382 -11.252 1.00 86.56 84 TYR A CA 1
ATOM 675 C C . TYR A 1 84 ? 10.912 12.101 -10.076 1.00 86.56 84 TYR A C 1
ATOM 677 O O . TYR A 1 84 ? 10.243 12.808 -9.321 1.00 86.56 84 TYR A O 1
ATOM 685 N N . GLY A 1 85 ? 12.212 11.890 -9.862 1.00 86.56 85 GLY A N 1
ATOM 686 C CA . GLY A 1 85 ? 12.969 12.457 -8.742 1.00 86.56 85 GLY A CA 1
ATOM 687 C C . GLY A 1 85 ? 12.599 11.885 -7.367 1.00 86.56 85 GLY A C 1
ATOM 688 O O . GLY A 1 85 ? 13.044 12.405 -6.347 1.00 86.56 85 GLY A O 1
ATOM 689 N N . GLN A 1 86 ? 11.759 10.845 -7.303 1.00 84.88 86 GLN A N 1
ATOM 690 C CA . GLN A 1 86 ? 11.290 10.239 -6.053 1.00 84.88 86 GLN A CA 1
ATOM 691 C C . GLN A 1 86 ? 11.177 8.719 -6.175 1.00 84.88 86 GLN A C 1
ATOM 693 O O . GLN A 1 86 ? 10.864 8.178 -7.233 1.00 84.88 86 GLN A O 1
ATOM 698 N N . LYS A 1 87 ? 11.358 8.012 -5.056 1.00 85.38 87 LYS A N 1
ATOM 699 C CA . LYS A 1 87 ? 11.190 6.553 -4.995 1.00 85.38 87 LYS A CA 1
ATOM 700 C C . LYS A 1 87 ? 9.716 6.166 -5.109 1.00 85.38 87 LYS A C 1
ATOM 702 O O . LYS A 1 87 ? 8.863 6.758 -4.448 1.00 85.38 87 LYS A O 1
ATOM 707 N N . CYS A 1 88 ? 9.424 5.093 -5.844 1.00 79.94 88 CYS A N 1
ATOM 708 C CA . CYS A 1 88 ? 8.057 4.597 -6.038 1.00 79.94 88 CYS A CA 1
ATOM 709 C C . CYS A 1 88 ? 7.333 4.301 -4.708 1.00 79.94 88 CYS A C 1
ATOM 711 O O . CYS A 1 88 ? 6.170 4.661 -4.523 1.00 79.94 88 CYS A O 1
ATOM 713 N N . ARG A 1 89 ? 8.048 3.745 -3.717 1.00 78.56 89 ARG A N 1
ATOM 714 C CA . ARG A 1 89 ? 7.503 3.500 -2.367 1.00 78.56 89 ARG A CA 1
ATOM 715 C C . ARG A 1 89 ? 7.026 4.772 -1.662 1.00 78.56 89 ARG A C 1
ATOM 717 O O . ARG A 1 89 ? 6.056 4.710 -0.912 1.00 78.56 89 ARG A O 1
ATOM 724 N N . SER A 1 90 ? 7.681 5.909 -1.892 1.00 74.50 90 SER A N 1
ATOM 725 C CA . SER A 1 90 ? 7.284 7.186 -1.291 1.00 74.50 90 SER A CA 1
ATOM 726 C C . SER A 1 90 ? 5.949 7.668 -1.855 1.00 74.50 90 SER A C 1
ATOM 728 O O . SER A 1 90 ? 5.095 8.104 -1.088 1.00 74.50 90 SER A O 1
ATOM 730 N N . GLN A 1 91 ? 5.725 7.501 -3.164 1.00 70.88 91 GLN A N 1
ATOM 731 C CA . GLN A 1 91 ? 4.429 7.790 -3.782 1.00 70.88 91 GLN A CA 1
ATOM 732 C C . GLN A 1 91 ? 3.336 6.827 -3.304 1.00 70.88 91 GLN A C 1
ATOM 734 O O . GLN A 1 91 ? 2.243 7.254 -2.953 1.00 70.88 91 GLN A O 1
ATOM 739 N N . GLN A 1 92 ? 3.618 5.523 -3.218 1.00 76.75 92 GLN A N 1
ATOM 740 C CA . GLN A 1 92 ? 2.651 4.563 -2.666 1.00 76.75 92 GLN A CA 1
ATOM 741 C C . GLN A 1 92 ? 2.254 4.918 -1.228 1.00 76.75 92 GLN A C 1
ATOM 743 O O . GLN A 1 92 ? 1.076 4.855 -0.873 1.00 76.75 92 GLN A O 1
ATOM 748 N N . LYS A 1 93 ? 3.233 5.328 -0.411 1.00 78.12 93 LYS A N 1
ATOM 749 C CA . LYS A 1 93 ? 3.000 5.792 0.955 1.00 78.12 93 LYS A CA 1
ATOM 750 C C . LYS A 1 93 ? 2.127 7.048 0.977 1.00 78.12 93 LYS A C 1
ATOM 752 O O . LYS A 1 93 ? 1.143 7.053 1.707 1.00 78.12 93 LYS A O 1
ATOM 757 N N . SER A 1 94 ? 2.421 8.061 0.158 1.00 73.88 94 SER A N 1
ATOM 758 C CA . SER A 1 94 ? 1.608 9.283 0.117 1.00 73.88 94 SER A CA 1
ATOM 759 C C . SER A 1 94 ? 0.171 8.996 -0.323 1.00 73.88 94 SER A C 1
ATOM 761 O O . SER A 1 94 ? -0.759 9.458 0.330 1.00 73.88 94 SER A O 1
ATOM 763 N N . TYR A 1 95 ? -0.042 8.152 -1.337 1.00 70.94 95 TYR A N 1
ATOM 764 C CA . TYR A 1 95 ? -1.388 7.731 -1.741 1.00 70.94 95 TYR A CA 1
ATOM 765 C C . TYR A 1 95 ? -2.142 6.990 -0.629 1.00 70.94 95 TYR A C 1
ATOM 767 O O . TYR A 1 95 ? -3.347 7.198 -0.457 1.00 70.94 95 TYR A O 1
ATOM 775 N N . ALA A 1 96 ? -1.460 6.125 0.128 1.00 70.25 96 ALA A N 1
ATOM 776 C CA . ALA A 1 96 ? -2.059 5.427 1.263 1.00 70.25 96 ALA A CA 1
ATOM 777 C C . ALA A 1 96 ? -2.392 6.387 2.416 1.00 70.25 96 ALA A C 1
ATOM 779 O O . ALA A 1 96 ? -3.475 6.294 2.993 1.00 70.25 96 ALA A O 1
ATOM 780 N N . ASP A 1 97 ? -1.492 7.322 2.722 1.00 76.00 97 ASP A N 1
ATOM 781 C CA . ASP A 1 97 ? -1.646 8.292 3.805 1.00 76.00 97 ASP A CA 1
ATOM 782 C C . ASP A 1 97 ? -2.733 9.335 3.493 1.00 76.00 97 ASP A C 1
ATOM 784 O O . ASP A 1 97 ? -3.547 9.625 4.363 1.00 76.00 97 ASP A O 1
ATOM 788 N N . ILE A 1 98 ? -2.867 9.798 2.242 1.00 69.00 98 ILE A N 1
ATOM 789 C CA . ILE A 1 98 ? -3.947 10.713 1.811 1.00 69.00 98 ILE A CA 1
ATOM 790 C C . ILE A 1 98 ? -5.340 10.110 2.067 1.00 69.00 98 ILE A C 1
ATOM 792 O O . ILE A 1 98 ? -6.287 10.822 2.404 1.00 69.00 98 ILE A O 1
ATOM 796 N N . LYS A 1 99 ? -5.487 8.786 1.928 1.00 62.72 99 LYS A N 1
ATOM 797 C CA . LYS A 1 99 ? -6.756 8.088 2.199 1.00 62.72 99 LYS A CA 1
ATOM 798 C C . LYS A 1 99 ? -7.002 7.838 3.692 1.00 62.72 99 LYS A C 1
ATOM 800 O O . LYS A 1 99 ? -8.136 7.535 4.069 1.00 62.72 99 LYS A O 1
ATOM 805 N N . ARG A 1 100 ? -5.987 7.974 4.552 1.00 64.25 100 ARG A N 1
ATOM 806 C CA . ARG A 1 100 ? -6.123 7.889 6.012 1.00 64.25 100 ARG A CA 1
ATOM 807 C C . ARG A 1 100 ? -6.557 9.250 6.553 1.00 64.25 100 ARG A C 1
ATOM 809 O O . ARG A 1 100 ? -5.743 10.047 6.997 1.00 64.25 100 ARG A O 1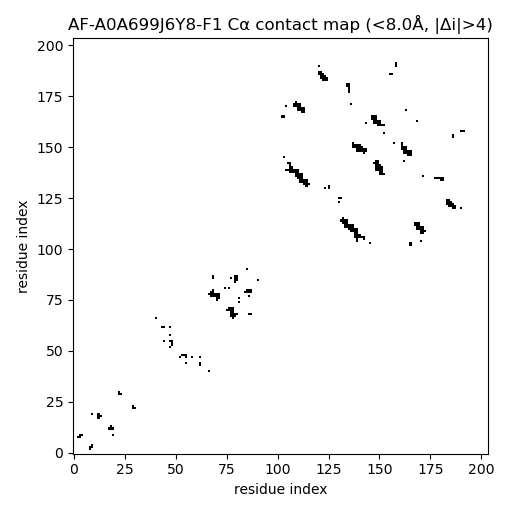
ATOM 816 N N . ARG A 1 101 ? -7.863 9.526 6.546 1.00 65.31 101 ARG A N 1
ATOM 817 C CA . ARG A 1 101 ? -8.393 10.655 7.325 1.00 65.31 101 ARG A CA 1
ATOM 818 C C . ARG A 1 101 ? -8.187 10.365 8.813 1.00 65.31 101 ARG A C 1
ATOM 820 O O . ARG A 1 101 ? -8.785 9.421 9.333 1.00 65.31 101 ARG A O 1
ATOM 827 N N . LEU A 1 102 ? -7.364 11.173 9.484 1.00 61.59 102 LEU A N 1
ATOM 828 C CA . LEU A 1 102 ? -7.323 11.246 10.945 1.00 61.59 102 LEU A CA 1
ATOM 829 C C . LEU A 1 102 ? -8.713 11.684 11.408 1.00 61.59 102 LEU A C 1
ATOM 831 O O . LEU A 1 102 ? -9.096 12.841 11.269 1.00 61.59 102 LEU A O 1
ATOM 835 N N . THR A 1 103 ? -9.519 10.722 11.841 1.00 70.50 103 THR A N 1
ATOM 836 C CA . THR A 1 103 ? -10.841 11.018 12.387 1.00 70.50 103 THR A CA 1
ATOM 837 C C . THR A 1 103 ? -10.637 11.329 13.854 1.00 70.50 103 THR A C 1
ATOM 839 O O . THR A 1 103 ? -10.486 10.418 14.655 1.00 70.50 103 THR A O 1
ATOM 842 N N . GLU A 1 104 ? -10.556 12.604 14.202 1.00 82.06 104 GLU A N 1
ATOM 843 C CA . GLU A 1 104 ? -10.467 12.998 15.603 1.00 82.06 104 GLU A CA 1
ATOM 844 C C . GLU A 1 104 ? -11.867 13.065 16.213 1.00 82.06 104 GLU A C 1
ATOM 846 O O . GLU A 1 104 ? -12.830 13.454 15.548 1.00 82.06 104 GLU A O 1
ATOM 851 N N . PHE A 1 105 ? -11.981 12.646 17.465 1.00 85.56 105 PHE A N 1
ATOM 852 C CA . PHE A 1 105 ? -13.190 12.783 18.269 1.00 85.56 105 PHE A CA 1
ATOM 853 C C . PHE A 1 105 ? -12.880 13.641 19.488 1.00 85.56 105 PHE A C 1
ATOM 855 O O . PHE A 1 105 ? -11.779 13.551 20.043 1.00 85.56 105 PHE A O 1
ATOM 862 N N . GLU A 1 106 ? -13.843 14.454 19.892 1.00 87.25 106 GLU A N 1
ATOM 863 C CA . GLU A 1 106 ? -13.779 15.237 21.120 1.00 87.25 106 GLU A CA 1
ATOM 864 C C . GLU A 1 106 ? -14.515 14.524 22.256 1.00 87.25 106 GLU A C 1
ATOM 866 O O . GLU A 1 106 ? -15.352 13.641 22.044 1.00 87.25 106 GLU A O 1
ATOM 871 N N . VAL A 1 107 ? -14.175 14.885 23.494 1.00 88.62 107 VAL A N 1
ATOM 872 C CA . VAL A 1 107 ? -14.895 14.389 24.671 1.00 88.62 107 VAL A CA 1
ATOM 873 C C . VAL A 1 107 ? -16.336 14.885 24.596 1.00 88.62 107 VAL A C 1
ATOM 875 O O . VAL A 1 107 ? -16.585 16.080 24.478 1.00 88.62 107 VAL A O 1
ATOM 878 N N . GLY A 1 108 ? -17.288 13.960 24.669 1.00 87.56 108 GLY A N 1
ATOM 879 C CA . GLY A 1 108 ? -18.710 14.240 24.493 1.00 87.56 108 GLY A CA 1
ATOM 880 C C . GLY A 1 108 ? -19.274 13.889 23.117 1.00 87.56 108 GLY A C 1
ATOM 881 O O . GLY A 1 108 ? -20.496 13.780 23.007 1.00 87.56 108 GLY A O 1
ATOM 882 N N . ASP A 1 109 ? -18.433 13.623 22.111 1.00 89.38 1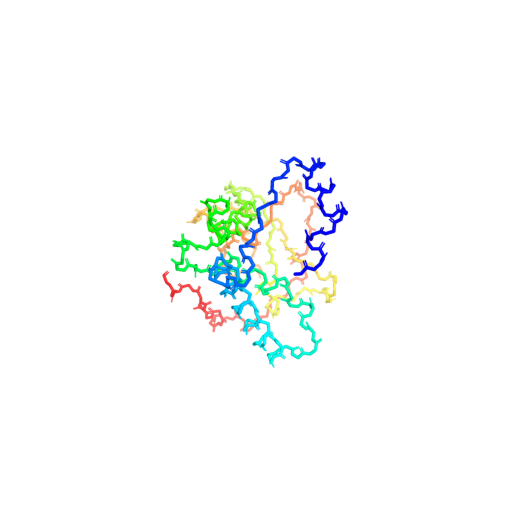09 ASP A N 1
ATOM 883 C CA . ASP A 1 109 ? -18.901 13.151 20.807 1.00 89.38 109 ASP A CA 1
ATOM 884 C C . ASP A 1 109 ? -19.617 11.799 20.930 1.00 89.38 109 ASP A C 1
ATOM 886 O O . ASP A 1 109 ? -19.181 10.896 21.653 1.00 89.38 109 ASP A O 1
ATOM 890 N N . LYS A 1 110 ? -20.705 11.635 20.168 1.00 87.75 110 LYS A N 1
ATOM 891 C CA . LYS A 1 110 ? -21.385 10.347 19.991 1.00 87.75 110 LYS A CA 1
ATOM 892 C C . LYS A 1 110 ? -20.729 9.578 18.840 1.00 87.75 110 LYS A C 1
ATOM 894 O O . LYS A 1 110 ? -20.682 10.044 17.698 1.00 87.75 110 LYS A O 1
ATOM 899 N N . VAL A 1 111 ? -20.253 8.366 19.113 1.00 89.00 111 VAL A N 1
ATOM 900 C CA . VAL A 1 111 ? -19.587 7.496 18.132 1.00 89.00 111 VAL A CA 1
ATOM 901 C C . VAL A 1 111 ? -20.214 6.112 18.107 1.00 89.00 111 VAL A C 1
ATOM 903 O O . VAL A 1 111 ? -20.636 5.594 19.132 1.00 89.00 111 VAL A O 1
ATOM 906 N N . MET A 1 112 ? -20.260 5.494 16.931 1.00 88.62 112 MET A N 1
ATOM 907 C CA . MET A 1 112 ? -20.668 4.100 16.790 1.00 88.62 112 MET A CA 1
ATOM 908 C C . MET A 1 112 ? -19.464 3.169 16.875 1.00 88.62 112 MET A C 1
ATOM 910 O O . MET A 1 112 ? -18.442 3.419 16.228 1.00 88.62 112 MET A O 1
ATOM 914 N N . LEU A 1 113 ? -19.614 2.058 17.595 1.00 86.75 113 LEU A N 1
ATOM 915 C CA . LEU A 1 113 ? -18.558 1.066 17.788 1.00 86.75 113 LEU A CA 1
ATOM 916 C C . LEU A 1 113 ? -18.713 -0.118 16.830 1.00 86.75 113 LEU A C 1
ATOM 918 O O . LEU A 1 113 ? -19.777 -0.727 16.721 1.00 86.75 113 LEU A O 1
ATOM 922 N N . LYS A 1 114 ? -17.637 -0.468 16.128 1.00 85.81 114 LYS A N 1
ATOM 923 C CA . LYS A 1 114 ? -17.590 -1.570 15.164 1.00 85.81 114 LYS A CA 1
ATOM 924 C C . LYS A 1 114 ? -17.554 -2.930 15.864 1.00 85.81 114 LYS A C 1
ATOM 926 O O . LYS A 1 114 ? -16.661 -3.198 16.658 1.00 85.81 114 LYS A O 1
ATOM 931 N N . VAL A 1 115 ? -18.433 -3.845 15.456 1.00 76.06 115 VAL A N 1
ATOM 932 C CA . VAL A 1 115 ? -18.580 -5.179 16.086 1.00 76.06 115 VAL A CA 1
ATOM 933 C C . VAL A 1 115 ? -17.695 -6.259 15.481 1.00 76.06 115 VAL A C 1
ATOM 935 O O . VAL A 1 115 ? -17.608 -7.365 16.003 1.00 76.06 115 VAL A O 1
ATOM 938 N N . SER A 1 116 ? -17.042 -5.972 14.349 1.00 67.69 116 SER A N 1
ATOM 939 C CA . SER A 1 116 ? -16.242 -6.970 13.630 1.00 67.69 116 SER A CA 1
ATOM 940 C C . SER A 1 116 ? -15.127 -7.623 14.456 1.00 67.69 116 SER A C 1
ATOM 942 O O . SER A 1 116 ? -14.884 -8.803 14.216 1.00 67.69 116 SER A O 1
ATOM 944 N N . PRO A 1 117 ? -14.451 -6.934 15.403 1.00 61.25 117 PRO A N 1
ATOM 945 C CA . PRO A 1 117 ? -13.451 -7.582 16.253 1.00 61.25 117 PRO A CA 1
ATOM 946 C C . PRO A 1 117 ? -14.057 -8.595 17.238 1.00 61.25 117 PRO A C 1
ATOM 948 O O . PRO A 1 117 ? -13.328 -9.402 17.799 1.00 61.25 117 PRO A O 1
ATOM 951 N N . TRP A 1 118 ? -15.375 -8.555 17.451 1.00 64.75 118 TRP A N 1
ATOM 952 C CA . TRP A 1 118 ? -16.102 -9.301 18.483 1.00 64.75 118 TRP A CA 1
ATOM 953 C C . TRP A 1 118 ? -17.024 -10.378 17.906 1.00 64.75 118 TRP A C 1
ATOM 955 O O . TRP A 1 118 ? -17.926 -10.875 18.582 1.00 64.75 118 TRP A O 1
ATOM 965 N N . LYS A 1 119 ? -16.821 -10.737 16.635 1.00 60.06 119 LYS A N 1
ATOM 966 C CA . LYS A 1 119 ? -17.631 -11.734 15.938 1.00 60.06 119 LYS A CA 1
ATOM 967 C C . LYS A 1 119 ? -17.431 -13.109 16.598 1.00 60.06 119 LYS A C 1
ATOM 969 O O . LYS A 1 119 ? -16.407 -13.744 16.371 1.00 60.06 119 LYS A O 1
ATOM 974 N N . GLY A 1 120 ? -18.396 -13.527 17.421 1.00 58.38 120 GLY A N 1
ATOM 975 C CA . GLY A 1 120 ? -18.360 -14.756 18.231 1.00 58.38 120 GLY A CA 1
ATOM 976 C C . GLY A 1 120 ? -18.362 -14.526 19.750 1.00 58.38 120 GLY A C 1
ATOM 977 O O . GLY A 1 120 ? -18.724 -15.436 20.479 1.00 58.38 120 GLY A O 1
ATOM 978 N N . VAL A 1 121 ? -18.014 -13.320 20.220 1.00 57.47 121 VAL A N 1
ATOM 979 C CA . VAL A 1 121 ? -18.134 -12.911 21.641 1.00 57.47 121 VAL A CA 1
ATOM 980 C C . VAL A 1 121 ? -19.496 -12.264 21.906 1.00 57.47 121 VAL A C 1
ATOM 982 O O . VAL A 1 121 ? -20.047 -12.364 22.996 1.00 57.47 121 VAL A O 1
ATOM 985 N N . ILE A 1 122 ? -20.048 -11.608 20.882 1.00 59.62 122 ILE A N 1
ATOM 986 C CA . ILE A 1 122 ? -21.357 -10.964 20.919 1.00 59.62 122 ILE A CA 1
ATOM 987 C C . ILE A 1 122 ? -22.264 -11.630 19.892 1.00 59.62 122 ILE A C 1
ATOM 989 O O . ILE A 1 122 ? -21.962 -11.631 18.691 1.00 59.62 122 ILE A O 1
ATOM 993 N N . HIS A 1 123 ? -23.387 -12.161 20.367 1.00 56.84 123 HIS A N 1
ATOM 994 C CA . HIS A 1 123 ? -24.456 -12.679 19.526 1.00 56.84 123 HIS A CA 1
ATOM 995 C C . HIS A 1 123 ? -25.534 -11.604 19.400 1.00 56.84 123 HIS A C 1
ATOM 997 O O . HIS A 1 123 ? -26.193 -11.258 20.376 1.00 56.84 123 HIS A O 1
ATOM 1003 N N . PHE A 1 124 ? -25.691 -11.057 18.193 1.00 57.28 124 PHE A N 1
ATOM 1004 C CA . PHE A 1 124 ? -26.885 -10.294 17.833 1.00 57.28 124 PHE A CA 1
ATOM 1005 C C . PHE A 1 124 ? -27.959 -11.278 17.391 1.00 57.28 124 PHE A C 1
ATOM 1007 O O . PHE A 1 124 ? -27.664 -12.146 16.568 1.00 57.28 124 PHE A O 1
ATOM 1014 N N . GLY A 1 125 ? -29.207 -11.091 17.824 1.00 52.94 125 GLY A N 1
ATOM 1015 C CA . GLY A 1 125 ? -30.334 -11.945 17.415 1.00 52.94 125 GLY A CA 1
ATOM 1016 C C . GLY A 1 125 ? -30.546 -12.082 15.893 1.00 52.94 125 GLY A C 1
ATOM 1017 O O . GLY A 1 125 ? -31.227 -12.997 15.438 1.00 52.94 125 GLY A O 1
ATOM 1018 N N . LYS A 1 126 ? -29.934 -11.215 15.068 1.00 58.44 126 LYS A N 1
ATOM 1019 C CA . LYS A 1 126 ? -29.949 -11.304 13.596 1.00 58.44 126 LYS A CA 1
ATOM 1020 C C . LYS A 1 126 ? -28.660 -11.938 13.054 1.00 58.44 126 LYS A C 1
ATOM 1022 O O . LYS A 1 126 ? -27.622 -11.279 12.961 1.00 58.44 126 LYS A O 1
ATOM 1027 N N . HIS A 1 127 ? -28.747 -13.194 12.612 1.00 56.34 127 HIS A N 1
ATOM 1028 C CA . HIS A 1 127 ? -27.651 -13.926 11.964 1.00 56.34 127 HIS A CA 1
ATOM 1029 C C . HIS A 1 127 ? -27.559 -13.655 10.445 1.00 56.34 127 HIS A C 1
ATOM 1031 O O . HIS A 1 127 ? -28.563 -1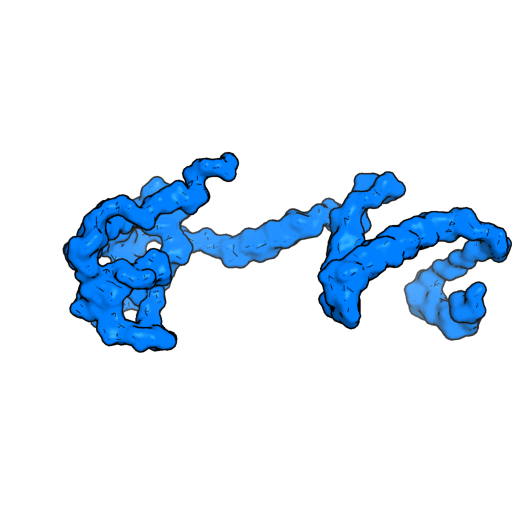3.469 9.759 1.00 56.34 127 HIS A O 1
ATOM 1037 N N . GLY A 1 128 ? -26.338 -13.679 9.891 1.00 62.31 128 GLY A N 1
ATOM 1038 C CA . GLY A 1 128 ? -26.089 -13.712 8.439 1.00 62.31 128 GLY A CA 1
ATOM 1039 C C . GLY A 1 128 ? -25.691 -12.378 7.788 1.00 62.31 128 GLY A C 1
ATOM 1040 O O . GLY A 1 128 ? -25.194 -11.462 8.438 1.00 62.31 128 GLY A O 1
ATOM 1041 N N . LYS A 1 129 ? -25.874 -12.270 6.461 1.00 57.12 129 LYS A N 1
ATOM 1042 C CA . LYS A 1 129 ? -25.413 -11.152 5.596 1.00 57.12 129 LYS A CA 1
ATOM 1043 C C . LYS A 1 129 ? -25.970 -9.768 5.998 1.00 57.12 129 LYS A C 1
ATOM 1045 O O . LYS A 1 129 ? -25.423 -8.756 5.562 1.00 57.12 129 LYS A O 1
ATOM 1050 N N . LEU A 1 130 ? -27.011 -9.741 6.841 1.00 60.69 130 LEU A N 1
ATOM 1051 C CA . LEU A 1 130 ? -27.713 -8.552 7.345 1.00 60.69 130 LEU A CA 1
ATOM 1052 C C . LEU A 1 130 ? -27.419 -8.218 8.824 1.00 60.69 130 LEU A C 1
ATOM 1054 O O . LEU A 1 130 ? -28.082 -7.351 9.388 1.00 60.69 130 LEU A O 1
ATOM 1058 N N . SER A 1 131 ? -26.439 -8.864 9.469 1.00 64.00 131 SER A N 1
ATOM 1059 C CA . SER A 1 131 ? -26.030 -8.488 10.831 1.00 64.00 131 SER A CA 1
ATOM 1060 C C . SER A 1 131 ? -25.524 -7.040 10.871 1.00 64.00 131 SER A C 1
ATOM 1062 O O . SER A 1 131 ? -24.728 -6.639 10.009 1.00 64.00 131 SER A O 1
ATOM 1064 N N . GLN A 1 132 ? -25.916 -6.269 11.887 1.00 68.62 132 GLN A N 1
ATOM 1065 C CA . GLN A 1 132 ? -25.392 -4.916 12.073 1.00 68.62 132 GLN A CA 1
ATOM 1066 C C . GLN A 1 132 ? -23.872 -4.933 12.261 1.00 68.62 132 GLN A C 1
ATOM 1068 O O . GLN A 1 132 ? -23.316 -5.790 12.939 1.00 68.62 132 GLN A O 1
ATOM 1073 N N . ARG A 1 133 ? -23.184 -3.983 11.619 1.00 74.50 133 ARG A N 1
ATOM 1074 C CA . ARG A 1 133 ? -21.713 -3.864 11.670 1.00 74.50 133 ARG A CA 1
ATOM 1075 C C . ARG A 1 133 ? -21.218 -2.902 12.748 1.00 74.50 133 ARG A C 1
ATOM 1077 O O . ARG A 1 133 ? -20.025 -2.907 13.055 1.00 74.50 133 ARG A O 1
ATOM 1084 N N . PHE A 1 134 ? -22.116 -2.082 13.278 1.00 80.38 134 PHE A N 1
ATOM 1085 C CA . PHE A 1 134 ? -21.843 -1.067 14.280 1.00 80.38 134 PHE A CA 1
ATOM 1086 C C . PHE A 1 134 ? -22.979 -1.064 15.306 1.00 80.38 134 PHE A C 1
ATOM 1088 O O . PHE A 1 134 ? -24.134 -1.179 14.903 1.00 80.38 134 PHE A O 1
ATOM 1095 N N . ILE A 1 135 ? -22.643 -0.926 16.588 1.00 80.44 135 ILE A N 1
ATOM 1096 C CA . ILE A 1 135 ? -23.594 -0.739 17.695 1.00 80.44 135 ILE A CA 1
ATOM 1097 C C . ILE A 1 135 ? -23.590 0.733 18.066 1.00 80.44 135 ILE A C 1
ATOM 1099 O O . ILE A 1 135 ? -22.514 1.328 18.013 1.00 80.44 135 ILE A O 1
ATOM 1103 N N . GLY A 1 136 ? -24.777 1.224 18.449 1.00 73.38 136 GLY A N 1
ATOM 1104 C CA . GLY A 1 136 ? -25.056 2.290 19.418 1.00 73.38 136 GLY A CA 1
ATOM 1105 C C . GLY A 1 136 ? -24.251 3.591 19.321 1.00 73.38 136 GLY A C 1
ATOM 1106 O O . GLY A 1 136 ? -23.037 3.569 19.171 1.00 73.38 136 GLY A O 1
ATOM 1107 N N . PRO A 1 137 ? -24.874 4.764 19.487 1.00 84.56 137 PRO A N 1
ATOM 1108 C CA . PRO A 1 137 ? -24.096 5.941 19.832 1.00 84.56 137 PRO A CA 1
ATOM 1109 C C . PRO A 1 137 ? -23.580 5.796 21.273 1.00 84.56 137 PRO A C 1
ATOM 1111 O O . PRO A 1 137 ? -24.353 5.859 22.223 1.00 84.56 137 PRO A O 1
ATOM 1114 N N . PHE A 1 138 ? -22.273 5.618 21.434 1.00 87.62 138 PHE A N 1
ATOM 1115 C CA . PHE A 1 138 ? -21.591 5.713 22.721 1.00 87.62 138 PHE A CA 1
ATOM 1116 C C . PHE A 1 138 ? -20.930 7.076 22.849 1.00 87.62 138 PHE A C 1
ATOM 1118 O O . PHE A 1 138 ? -20.429 7.628 21.865 1.00 87.62 138 PHE A O 1
ATOM 1125 N N . LYS A 1 139 ? -20.920 7.617 24.063 1.00 90.44 139 LYS A N 1
ATOM 1126 C CA . LYS A 1 139 ? -20.276 8.894 24.347 1.00 90.44 139 LYS A CA 1
ATOM 1127 C C . LYS A 1 139 ? -18.783 8.682 24.575 1.00 90.44 139 LYS A C 1
ATOM 1129 O O . LYS A 1 139 ? -18.391 7.770 25.301 1.00 90.44 139 LYS A O 1
ATOM 1134 N N . VAL A 1 140 ? -17.949 9.524 23.973 1.00 91.69 140 VAL A N 1
ATOM 1135 C CA . VAL A 1 140 ? -16.515 9.568 24.287 1.00 91.69 140 VAL A CA 1
ATOM 1136 C C . VAL A 1 140 ? -16.335 10.231 25.653 1.00 91.69 140 VAL A C 1
ATOM 1138 O O . VAL A 1 140 ? -16.651 11.409 25.812 1.00 91.69 140 VAL A O 1
ATOM 1141 N N . ILE A 1 141 ? -15.838 9.477 26.634 1.00 92.75 141 ILE A N 1
ATOM 1142 C CA . ILE A 1 141 ? -15.541 9.976 27.987 1.00 92.75 141 ILE A CA 1
ATOM 1143 C C . ILE A 1 141 ? -14.191 10.686 27.995 1.00 92.75 141 ILE A C 1
ATOM 1145 O O . ILE A 1 141 ? -14.041 11.746 28.593 1.00 92.75 141 ILE A O 1
ATOM 1149 N N . GLU A 1 142 ? -13.195 10.083 27.351 1.00 91.31 142 GLU A N 1
ATOM 1150 C CA . GLU A 1 142 ? -11.810 10.522 27.475 1.00 91.31 142 GLU A CA 1
ATOM 1151 C C . GLU A 1 142 ? -11.006 10.170 26.221 1.00 91.31 142 GLU A C 1
ATOM 1153 O O . GLU A 1 142 ? -11.189 9.111 25.612 1.00 91.31 142 GLU A O 1
ATOM 1158 N N . ARG A 1 143 ? -10.072 11.047 25.847 1.00 91.38 143 ARG A N 1
ATOM 1159 C CA . ARG A 1 143 ? -9.060 10.776 24.822 1.00 91.38 143 ARG A CA 1
ATOM 1160 C C . ARG A 1 143 ? -7.777 10.303 25.509 1.00 91.38 143 ARG A C 1
ATOM 1162 O O . ARG A 1 143 ? -6.999 11.120 25.983 1.00 91.38 143 ARG A O 1
ATOM 1169 N N . ILE A 1 144 ? -7.549 8.991 25.520 1.00 89.06 144 ILE A N 1
ATOM 1170 C CA . ILE A 1 144 ? -6.353 8.370 26.122 1.00 89.06 144 ILE A CA 1
ATOM 1171 C C . ILE A 1 144 ? -5.105 8.643 25.267 1.00 89.06 144 ILE A C 1
ATOM 1173 O O . ILE A 1 144 ? -3.991 8.722 25.779 1.00 89.06 144 ILE A O 1
ATOM 1177 N N . GLY A 1 145 ? -5.273 8.810 23.952 1.00 87.31 145 GLY A N 1
ATOM 1178 C CA . GLY A 1 145 ? -4.176 9.160 23.056 1.00 87.31 145 GLY A CA 1
ATOM 1179 C C . GLY A 1 145 ? -4.640 9.659 21.687 1.00 87.31 145 GLY A C 1
ATOM 1180 O O . GLY A 1 145 ? -5.838 9.814 21.441 1.00 87.31 145 GLY A O 1
ATOM 1181 N N . PRO A 1 146 ? -3.711 9.878 20.740 1.00 84.50 146 PRO A N 1
ATOM 1182 C CA . PRO A 1 146 ? -4.056 10.366 19.405 1.00 84.50 146 PRO A CA 1
ATOM 1183 C C . PRO A 1 146 ? -4.997 9.419 18.646 1.00 84.50 146 PRO A C 1
ATOM 1185 O O . PRO A 1 146 ? -5.745 9.871 17.785 1.00 84.50 146 PRO A O 1
ATOM 1188 N N . VAL A 1 147 ? -4.973 8.124 18.985 1.00 86.88 147 VAL A N 1
ATOM 1189 C CA . VAL A 1 147 ? -5.674 7.056 18.260 1.00 86.88 147 VAL A CA 1
ATOM 1190 C C . VAL A 1 147 ? -6.569 6.200 19.170 1.00 86.88 147 VAL A C 1
ATOM 1192 O O . VAL A 1 147 ? -7.237 5.295 18.677 1.00 86.88 147 VAL A O 1
ATOM 1195 N N . ALA A 1 148 ? -6.601 6.460 20.481 1.00 90.50 148 ALA A N 1
ATOM 1196 C CA . ALA A 1 148 ? -7.322 5.651 21.465 1.00 90.50 148 ALA A CA 1
ATOM 1197 C C . ALA A 1 148 ? -8.275 6.512 22.302 1.00 90.50 148 ALA A C 1
ATOM 1199 O O . ALA A 1 148 ? -7.870 7.530 22.866 1.00 90.50 148 ALA A O 1
ATOM 1200 N N . TYR A 1 149 ? -9.527 6.071 22.391 1.00 91.75 149 TYR A N 1
ATOM 1201 C CA . TYR A 1 149 ? -10.620 6.786 23.041 1.00 91.75 149 TYR A CA 1
ATOM 1202 C C . TYR A 1 149 ? -11.367 5.863 23.994 1.00 91.75 149 TYR A C 1
ATOM 1204 O O . TYR A 1 149 ? -11.647 4.712 23.655 1.00 91.75 149 TYR A O 1
ATOM 1212 N N . LYS A 1 150 ? -11.706 6.385 25.168 1.00 91.88 150 LYS A N 1
ATOM 1213 C CA . LYS A 1 150 ? -12.522 5.712 26.170 1.00 91.88 150 LYS A CA 1
ATOM 1214 C C . LYS A 1 150 ? -13.992 6.035 25.936 1.00 91.88 150 LYS A C 1
ATOM 1216 O O . LYS A 1 150 ? -14.343 7.208 25.792 1.00 91.88 150 LYS A O 1
ATOM 1221 N N . LEU A 1 151 ? -14.840 5.015 25.897 1.00 91.12 151 LEU A N 1
ATOM 1222 C CA . LEU A 1 151 ? -16.275 5.152 25.664 1.00 91.12 151 LEU A CA 1
ATOM 1223 C C . LEU A 1 151 ? -17.088 4.838 26.914 1.00 91.12 151 LEU A C 1
ATOM 1225 O O . LEU A 1 151 ? -16.719 3.988 27.718 1.00 91.12 151 LEU A O 1
ATOM 1229 N N . GLU A 1 152 ? -18.243 5.479 27.025 1.00 89.19 152 GLU A N 1
ATOM 1230 C CA . GLU A 1 152 ? -19.266 5.131 28.004 1.00 89.19 152 GLU A CA 1
ATOM 1231 C C . GLU A 1 152 ? -20.014 3.881 27.536 1.00 89.19 152 GLU A C 1
ATOM 1233 O O . GLU A 1 152 ? -20.922 3.951 26.703 1.00 89.19 152 GLU A O 1
ATOM 1238 N N . LEU A 1 153 ? -19.577 2.717 28.025 1.00 86.31 153 LEU A N 1
ATOM 1239 C CA . LEU A 1 153 ? -20.213 1.440 27.722 1.00 86.31 153 LEU A CA 1
ATOM 1240 C C . LEU A 1 153 ? -21.333 1.127 28.731 1.00 86.31 153 LEU A C 1
ATOM 1242 O O . LEU A 1 153 ? -21.133 1.278 29.935 1.00 86.31 153 LEU A O 1
ATOM 1246 N N . PRO A 1 154 ? -22.494 0.636 28.269 1.00 83.06 154 PRO A N 1
ATOM 1247 C CA . PRO A 1 154 ? -23.573 0.193 29.140 1.00 83.06 154 PRO A CA 1
ATOM 1248 C C . PRO A 1 154 ? -23.200 -1.069 29.923 1.00 83.06 154 PRO A C 1
ATOM 1250 O O . PRO A 1 154 ? -22.374 -1.870 29.485 1.00 83.06 154 PRO A O 1
ATOM 1253 N N . ASP A 1 155 ? -23.888 -1.292 31.045 1.00 78.44 155 ASP A N 1
ATOM 1254 C CA . ASP A 1 155 ? -23.585 -2.366 32.002 1.00 78.44 155 ASP A CA 1
ATOM 1255 C C . ASP A 1 155 ? -23.550 -3.771 31.389 1.00 78.44 155 ASP A C 1
ATOM 1257 O O . ASP A 1 155 ? -22.767 -4.622 31.811 1.00 78.44 155 ASP A O 1
ATOM 1261 N N . LYS A 1 156 ? -24.331 -3.987 30.325 1.00 70.94 156 LYS A N 1
ATOM 1262 C CA . LYS A 1 156 ? -24.345 -5.227 29.541 1.00 70.94 156 LYS A CA 1
ATOM 1263 C C . LYS A 1 156 ? -23.011 -5.540 28.859 1.00 70.94 156 LYS A C 1
ATOM 1265 O O . LYS A 1 156 ? -22.821 -6.673 28.456 1.00 70.94 156 LYS A O 1
ATOM 1270 N N . LEU A 1 157 ? -22.112 -4.567 28.692 1.00 72.75 157 LEU A N 1
ATOM 1271 C CA . LEU A 1 157 ? -20.805 -4.712 28.039 1.00 72.75 157 LEU A CA 1
ATOM 1272 C C . LEU A 1 157 ? -19.628 -4.590 29.024 1.00 72.75 157 LEU A C 1
ATOM 1274 O O . LEU A 1 157 ? -18.485 -4.485 28.582 1.00 72.75 157 LEU A O 1
ATOM 1278 N N . ARG A 1 158 ? -19.873 -4.662 30.345 1.00 67.81 158 ARG A N 1
ATOM 1279 C CA . ARG A 1 158 ? -18.830 -4.582 31.394 1.00 67.81 158 ARG A CA 1
ATOM 1280 C C . ARG A 1 158 ? -17.694 -5.602 31.249 1.00 67.81 158 ARG A C 1
ATOM 1282 O O . ARG A 1 158 ? -16.616 -5.375 31.785 1.00 67.81 158 ARG A O 1
ATOM 1289 N N . GLY A 1 159 ? -17.911 -6.706 30.531 1.00 71.88 159 GLY A N 1
ATOM 1290 C CA . GLY A 1 159 ? -16.874 -7.702 30.241 1.00 71.88 159 GLY A CA 1
ATOM 1291 C C . GLY A 1 159 ? -15.810 -7.246 29.233 1.00 71.88 159 GLY A C 1
ATOM 1292 O O . GLY A 1 159 ? -14.818 -7.948 29.041 1.00 71.88 159 GLY A O 1
ATOM 1293 N N . ILE A 1 160 ? -15.992 -6.094 28.577 1.00 77.31 160 ILE A N 1
ATOM 1294 C CA . ILE A 1 160 ? -15.090 -5.596 27.538 1.00 77.31 160 ILE A CA 1
ATOM 1295 C C . ILE A 1 160 ? -14.410 -4.302 27.988 1.00 77.31 160 ILE A C 1
ATOM 1297 O O . ILE A 1 160 ? -15.028 -3.442 28.608 1.00 77.31 160 ILE A O 1
ATOM 1301 N N . HIS A 1 161 ? -13.130 -4.146 27.640 1.00 82.94 161 HIS A N 1
ATOM 1302 C CA . HIS A 1 161 ? -12.408 -2.899 27.867 1.00 82.94 161 HIS A CA 1
ATOM 1303 C C . HIS A 1 161 ? -13.085 -1.736 27.134 1.00 82.94 161 HIS A C 1
ATOM 1305 O O . HIS A 1 161 ? -13.373 -1.821 25.943 1.00 82.94 161 HIS A O 1
ATOM 1311 N N . ASP A 1 162 ? -13.279 -0.635 27.850 1.00 86.56 162 ASP A N 1
ATOM 1312 C CA . ASP A 1 162 ? -13.937 0.590 27.387 1.00 86.56 162 ASP A CA 1
ATOM 1313 C C . ASP A 1 162 ? -13.066 1.469 26.472 1.00 86.56 162 ASP A C 1
ATOM 1315 O O . ASP A 1 162 ? -13.519 2.496 25.967 1.00 86.56 162 ASP A O 1
ATOM 1319 N N . THR A 1 163 ? -11.818 1.065 26.233 1.00 89.19 163 THR A N 1
ATOM 1320 C CA . THR A 1 163 ? -10.837 1.801 25.436 1.00 89.19 163 THR A CA 1
ATOM 1321 C C . THR A 1 163 ? -10.717 1.225 24.030 1.00 89.19 163 THR A C 1
ATOM 1323 O O . THR A 1 163 ? -10.331 0.070 23.837 1.00 89.19 163 THR A O 1
ATOM 1326 N N . PHE A 1 164 ? -10.981 2.059 23.024 1.00 88.19 164 PHE A N 1
ATOM 1327 C CA . PHE A 1 164 ? -11.064 1.662 21.623 1.00 88.19 164 PHE A CA 1
ATOM 1328 C C . PHE A 1 164 ? -10.161 2.477 20.710 1.00 88.19 164 PHE A C 1
ATOM 1330 O O . PHE A 1 164 ? -10.013 3.689 20.843 1.00 88.19 164 PHE A O 1
ATOM 1337 N N . HIS A 1 165 ? -9.604 1.795 19.711 1.00 88.44 165 HIS A N 1
ATOM 1338 C CA . HIS A 1 165 ? -8.859 2.432 18.634 1.00 88.44 165 HIS A CA 1
ATOM 1339 C C . HIS A 1 165 ? -9.803 3.164 17.665 1.00 88.44 165 HIS A C 1
ATOM 1341 O O . HIS A 1 165 ? -10.860 2.638 17.314 1.00 88.44 165 HIS A O 1
ATOM 1347 N N . VAL A 1 166 ? -9.387 4.325 17.151 1.00 86.62 166 VAL A N 1
ATOM 1348 C CA . VAL A 1 166 ? -10.163 5.208 16.256 1.00 86.62 166 VAL A CA 1
ATOM 1349 C C . VAL A 1 166 ? -10.754 4.492 15.034 1.00 86.62 166 VAL A C 1
ATOM 1351 O O . VAL A 1 166 ? -11.832 4.832 14.564 1.00 86.62 166 VAL A O 1
ATOM 1354 N N . SER A 1 167 ? -10.079 3.454 14.530 1.00 85.62 167 SER A N 1
ATOM 1355 C CA . SER A 1 167 ? -10.530 2.655 13.377 1.00 85.62 167 SER A CA 1
ATOM 1356 C C . SER A 1 167 ? -11.761 1.787 13.661 1.00 85.62 167 SER A C 1
ATOM 1358 O O . SER A 1 167 ? -12.420 1.328 12.723 1.00 85.62 167 SER A O 1
ATOM 1360 N N . ASN A 1 168 ? -12.061 1.543 14.937 1.00 87.19 168 ASN A N 1
ATOM 1361 C CA . ASN A 1 168 ? -13.268 0.852 15.376 1.00 87.19 168 ASN A CA 1
ATOM 1362 C C . ASN A 1 168 ? -14.416 1.828 15.648 1.00 87.19 168 ASN A C 1
ATOM 1364 O O . ASN A 1 168 ? -15.524 1.375 15.923 1.00 87.19 168 ASN A O 1
ATOM 1368 N N . LEU A 1 169 ? -14.171 3.135 15.549 1.00 87.06 169 LEU A N 1
ATOM 1369 C CA . LEU A 1 169 ? -15.145 4.179 15.822 1.00 87.06 169 LEU A CA 1
ATOM 1370 C C . LEU A 1 169 ? -15.619 4.814 14.520 1.00 87.06 169 LEU A C 1
ATOM 1372 O O . LEU A 1 169 ? -14.861 4.994 13.566 1.00 87.06 169 LEU A O 1
ATOM 1376 N N . LYS A 1 170 ? -16.896 5.172 14.479 1.00 87.56 170 LYS A N 1
ATOM 1377 C CA . LYS A 1 170 ? -17.482 5.936 13.381 1.00 87.56 170 LYS A CA 1
ATOM 1378 C C . LYS A 1 170 ? -18.248 7.115 13.956 1.00 87.56 170 LYS A C 1
ATOM 1380 O O . LYS A 1 170 ? -19.051 6.930 14.864 1.00 87.56 170 LYS A O 1
ATOM 1385 N N . ARG A 1 171 ? -18.024 8.315 13.416 1.00 86.06 171 ARG A N 1
ATOM 1386 C CA . ARG A 1 171 ? -18.751 9.517 13.846 1.00 86.06 171 ARG A CA 1
ATOM 1387 C C . ARG A 1 171 ? -20.255 9.319 13.648 1.00 86.06 171 ARG A C 1
ATOM 1389 O O . ARG A 1 171 ? -20.678 8.952 12.548 1.00 86.06 171 ARG A O 1
ATOM 1396 N N . CYS A 1 172 ? -21.030 9.524 14.709 1.00 80.38 172 CYS A N 1
ATOM 1397 C CA . CYS A 1 172 ? -22.484 9.521 14.653 1.00 80.38 172 CYS A CA 1
ATOM 1398 C C . CYS A 1 172 ? -22.969 10.966 14.491 1.00 80.38 172 CYS A C 1
ATOM 1400 O O . CYS A 1 172 ? -22.535 11.844 15.229 1.00 80.38 172 CYS A O 1
ATOM 1402 N N . PHE A 1 173 ? -23.846 11.215 13.519 1.00 66.25 173 PHE A N 1
ATOM 1403 C CA . PHE A 1 173 ? -24.398 12.549 13.236 1.00 66.25 173 PHE A CA 1
ATOM 1404 C C . PHE A 1 173 ? -25.891 12.658 13.592 1.00 66.25 173 PHE A C 1
ATOM 1406 O O . PHE A 1 173 ? -26.541 13.623 13.207 1.00 66.25 173 PHE A O 1
ATOM 1413 N N . VAL A 1 174 ? -26.457 11.652 14.268 1.00 61.09 174 VAL A N 1
ATOM 1414 C CA . VAL A 1 174 ? -27.909 11.510 14.438 1.00 61.09 174 VAL A CA 1
ATOM 1415 C C . VAL A 1 174 ? -28.314 11.815 15.882 1.00 61.09 174 VAL A C 1
ATOM 1417 O O . VAL A 1 174 ? -27.712 11.289 16.822 1.00 61.09 174 VAL A O 1
ATOM 1420 N N . ASN A 1 175 ? -29.327 12.682 16.012 1.00 52.00 175 ASN A N 1
ATOM 1421 C CA . ASN A 1 175 ? -30.066 13.007 17.236 1.00 52.00 175 ASN A CA 1
ATOM 1422 C C . ASN A 1 175 ? -30.655 11.738 17.886 1.00 52.00 175 ASN A C 1
ATOM 1424 O O . ASN A 1 175 ? -30.721 10.698 17.240 1.00 52.00 175 ASN A O 1
ATOM 1428 N N . ASP A 1 176 ? -31.066 11.831 19.152 1.00 52.22 176 ASP A N 1
ATOM 1429 C CA . ASP A 1 176 ? -31.469 10.758 20.091 1.00 52.22 176 ASP A CA 1
ATOM 1430 C C . ASP A 1 176 ? -32.440 9.645 19.614 1.00 52.22 176 ASP A C 1
ATOM 1432 O O . ASP A 1 176 ? -32.709 8.723 20.377 1.00 52.22 176 ASP A O 1
ATOM 1436 N N . ASP A 1 177 ? -32.900 9.632 18.362 1.00 44.88 177 ASP A N 1
ATOM 1437 C CA . ASP A 1 177 ? -33.949 8.734 17.859 1.00 44.88 177 ASP A CA 1
ATOM 1438 C C . ASP A 1 177 ? -33.450 7.400 17.261 1.00 44.88 177 ASP A C 1
ATOM 1440 O O . ASP A 1 177 ? -34.250 6.556 16.866 1.00 44.88 177 ASP A O 1
ATOM 1444 N N . MET A 1 178 ? -32.136 7.149 17.199 1.00 47.59 178 MET A N 1
ATOM 1445 C CA . MET A 1 178 ? -31.580 5.852 16.758 1.00 47.59 178 MET A CA 1
ATOM 1446 C C . MET A 1 178 ? -31.259 4.936 17.949 1.00 47.59 178 MET A C 1
ATOM 1448 O O . MET A 1 178 ? -30.161 4.383 18.064 1.00 47.59 178 MET A O 1
ATOM 1452 N N . VAL A 1 179 ? -32.234 4.764 18.843 1.00 47.25 179 VAL A N 1
ATOM 1453 C CA . VAL A 1 179 ? -32.224 3.720 19.877 1.00 47.25 179 VAL A CA 1
ATOM 1454 C C . VAL A 1 179 ? -32.535 2.388 19.203 1.00 47.25 179 VAL A C 1
ATOM 1456 O O . VAL A 1 179 ? -33.681 1.961 19.166 1.00 47.25 179 VAL A O 1
ATOM 1459 N N . ILE A 1 180 ? -31.539 1.715 18.622 1.00 50.50 180 ILE A N 1
ATOM 1460 C CA . ILE A 1 180 ? -31.716 0.308 18.242 1.00 50.50 180 ILE A CA 1
ATOM 1461 C C . ILE A 1 180 ? -30.456 -0.508 18.574 1.00 50.50 180 ILE A C 1
ATOM 1463 O O . ILE A 1 180 ? -29.347 -0.145 18.177 1.00 50.50 180 ILE A O 1
ATOM 1467 N N . LEU A 1 181 ? -30.703 -1.663 19.218 1.00 50.38 181 LEU A N 1
ATOM 1468 C CA . LEU A 1 181 ? -29.894 -2.896 19.271 1.00 50.38 181 LEU A CA 1
ATOM 1469 C C . LEU A 1 181 ? -28.946 -3.153 20.457 1.00 50.38 181 LEU A C 1
ATOM 1471 O O . LEU A 1 181 ? -28.023 -3.951 20.325 1.00 50.38 181 LEU A O 1
ATOM 1475 N N . LEU A 1 182 ? -29.209 -2.599 21.648 1.00 50.66 182 LEU A N 1
ATOM 1476 C CA . LEU A 1 182 ? -28.634 -3.162 22.890 1.00 50.66 182 LEU A CA 1
ATOM 1477 C C . LEU A 1 182 ? -29.556 -4.188 23.583 1.00 50.66 182 LEU A C 1
ATOM 1479 O O . LEU A 1 182 ? -29.158 -4.837 24.552 1.00 50.66 182 LEU A O 1
ATOM 1483 N N . GLU A 1 183 ? -30.803 -4.323 23.135 1.00 46.75 183 GLU A N 1
ATOM 1484 C CA . GLU A 1 183 ? -31.749 -5.300 23.690 1.00 46.75 183 GLU A CA 1
ATOM 1485 C C . GLU A 1 183 ? -31.458 -6.731 23.216 1.00 46.75 183 GLU A C 1
ATOM 1487 O O . GLU A 1 183 ? -31.567 -7.647 24.023 1.00 46.75 183 GLU A O 1
ATOM 1492 N N . ASP A 1 184 ? -30.939 -6.913 21.995 1.00 49.62 184 ASP A N 1
ATOM 1493 C CA . ASP A 1 184 ? -30.677 -8.242 21.408 1.00 49.62 184 ASP A CA 1
ATOM 1494 C C . ASP A 1 184 ? -29.215 -8.718 21.527 1.00 49.62 184 ASP A C 1
ATOM 1496 O O . ASP A 1 184 ? -28.823 -9.668 20.844 1.00 49.62 184 ASP A O 1
ATOM 1500 N N . VAL A 1 185 ? -28.373 -8.033 22.311 1.00 53.81 185 VAL A N 1
ATOM 1501 C CA . VAL A 1 185 ? -26.963 -8.412 22.508 1.00 53.81 185 VAL A CA 1
ATOM 1502 C C . VAL A 1 185 ? -26.858 -9.355 23.699 1.00 53.81 185 VAL A C 1
ATOM 1504 O O . VAL A 1 185 ? -26.953 -8.922 24.846 1.00 53.81 185 VAL A O 1
ATOM 1507 N N . GLN A 1 186 ? -26.636 -10.638 23.418 1.00 49.75 186 GLN A N 1
ATOM 1508 C CA . GLN A 1 186 ? -26.283 -11.635 24.428 1.00 49.75 186 GLN A CA 1
ATOM 1509 C C . GLN A 1 186 ? -24.757 -11.799 24.459 1.00 49.75 186 GLN A C 1
ATOM 1511 O O . GLN A 1 186 ? -24.131 -12.070 23.425 1.00 49.75 186 GLN A O 1
ATOM 1516 N N . LEU A 1 187 ? -24.164 -11.587 25.637 1.00 52.03 187 LEU A N 1
ATOM 1517 C CA . LEU A 1 187 ? -22.777 -11.951 25.922 1.00 52.03 187 LEU A CA 1
ATOM 1518 C C . LEU A 1 187 ? -22.722 -13.413 26.363 1.00 52.03 187 LEU A C 1
ATOM 1520 O O . LEU A 1 187 ? -23.606 -13.875 27.077 1.00 52.03 187 LEU A O 1
ATOM 1524 N N . ASP A 1 188 ? -21.690 -14.128 25.927 1.00 46.06 188 ASP A N 1
ATOM 1525 C CA . ASP A 1 188 ? -21.409 -15.478 26.413 1.00 46.06 188 ASP A CA 1
ATOM 1526 C C . ASP A 1 188 ? -20.705 -15.396 27.781 1.00 46.06 188 ASP A C 1
ATOM 1528 O O . ASP A 1 188 ? -19.612 -14.825 27.888 1.00 46.06 188 ASP A O 1
ATOM 1532 N N . ASP A 1 189 ? -21.326 -15.965 28.818 1.00 45.50 189 ASP A N 1
ATOM 1533 C CA . ASP A 1 189 ? -20.851 -15.956 30.212 1.00 45.50 189 ASP A CA 1
ATOM 1534 C C . ASP A 1 189 ? -19.484 -16.649 30.396 1.00 45.50 189 ASP A C 1
ATOM 1536 O O . ASP A 1 189 ? -18.820 -16.472 31.418 1.00 45.50 189 ASP A O 1
ATOM 1540 N N . ASN A 1 190 ? -19.005 -17.390 29.389 1.00 46.66 190 ASN A N 1
ATOM 1541 C CA . ASN A 1 190 ? -17.679 -18.013 29.393 1.00 46.66 190 ASN A CA 1
ATOM 1542 C C . ASN A 1 190 ? -16.520 -17.084 28.986 1.00 46.66 190 ASN A C 1
ATOM 1544 O O . ASN A 1 190 ? -15.358 -17.493 29.048 1.00 46.66 190 ASN A O 1
ATOM 1548 N N . CYS A 1 191 ? -16.776 -15.837 28.581 1.00 45.62 191 CYS A N 1
ATOM 1549 C CA . CYS A 1 191 ? -15.717 -14.894 28.197 1.00 45.62 191 CYS A CA 1
ATOM 1550 C C . CYS A 1 191 ? -15.169 -14.082 29.384 1.00 45.62 191 CYS A C 1
ATOM 1552 O O . CYS A 1 191 ? -15.020 -12.863 29.306 1.00 45.62 191 CYS A O 1
ATOM 1554 N N . ILE A 1 192 ? -14.805 -14.753 30.479 1.00 40.12 192 ILE A N 1
ATOM 1555 C CA . ILE A 1 192 ? -13.982 -14.149 31.531 1.00 40.12 192 ILE A CA 1
ATOM 1556 C C . ILE A 1 192 ? -12.516 -14.377 31.160 1.00 40.12 192 ILE A C 1
ATOM 1558 O O . ILE A 1 192 ? -12.031 -15.497 31.228 1.00 40.12 192 ILE A O 1
ATOM 1562 N N . LEU A 1 193 ? -11.843 -13.288 30.774 1.00 45.28 193 LEU A N 1
ATOM 1563 C CA . LEU A 1 193 ? -10.390 -13.067 30.732 1.00 45.28 193 LEU A CA 1
ATOM 1564 C C . LEU A 1 193 ? -9.502 -14.133 30.046 1.00 45.28 193 LEU A C 1
ATOM 1566 O O . LEU A 1 193 ? -9.481 -15.308 30.377 1.00 45.28 193 LEU A O 1
ATOM 1570 N N . SER A 1 194 ? -8.595 -13.634 29.195 1.00 36.59 194 SER A N 1
ATOM 1571 C CA . SER A 1 194 ? -7.384 -14.306 28.673 1.00 36.59 194 SER A CA 1
ATOM 1572 C C . SER A 1 194 ? -7.458 -15.066 27.336 1.00 36.59 194 SER A C 1
ATOM 1574 O O . SER A 1 194 ? -6.893 -16.145 27.182 1.00 36.59 194 SER A O 1
ATOM 1576 N N . ARG A 1 195 ? -8.002 -14.458 26.268 1.00 31.84 195 ARG A N 1
ATOM 1577 C CA . ARG A 1 195 ? -7.596 -14.886 24.905 1.00 31.84 195 ARG A CA 1
ATOM 1578 C C . ARG A 1 195 ? -7.595 -13.831 23.799 1.00 31.84 195 ARG A C 1
ATOM 1580 O O . ARG A 1 195 ? -7.643 -14.182 22.626 1.00 31.84 195 ARG A O 1
ATOM 1587 N N . ILE A 1 196 ? -7.388 -12.558 24.134 1.00 33.34 196 ILE A N 1
ATOM 1588 C CA . ILE A 1 196 ? -6.744 -11.618 23.201 1.00 33.34 196 ILE A CA 1
ATOM 1589 C C . ILE A 1 196 ? -5.289 -11.532 23.637 1.00 33.34 196 ILE A C 1
ATOM 1591 O O . ILE A 1 196 ? -4.849 -10.625 24.336 1.00 33.34 196 ILE A O 1
ATOM 1595 N N . ARG A 1 197 ? -4.538 -12.573 23.268 1.00 30.30 197 ARG A N 1
ATOM 1596 C CA . ARG A 1 197 ? -3.083 -12.509 23.253 1.00 30.30 197 ARG A CA 1
ATOM 1597 C C . ARG A 1 197 ? -2.744 -11.331 22.350 1.00 30.30 197 ARG A C 1
ATOM 1599 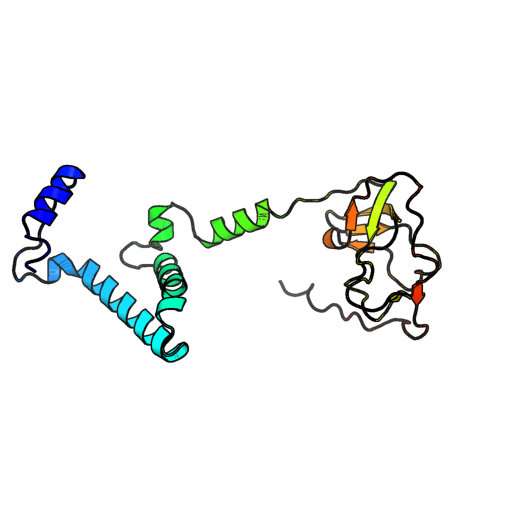O O . ARG A 1 197 ? -3.025 -11.391 21.155 1.00 30.30 197 ARG A O 1
ATOM 1606 N N . TRP A 1 198 ? -2.184 -10.294 22.962 1.00 32.34 198 TRP A N 1
ATOM 1607 C CA . TRP A 1 198 ? -1.415 -9.202 22.382 1.00 32.34 198 TRP A CA 1
ATOM 1608 C C . TRP A 1 198 ? -0.403 -9.733 21.354 1.00 32.34 198 TRP A C 1
ATOM 1610 O O . TRP A 1 198 ? 0.791 -9.836 21.612 1.00 32.34 198 TRP A O 1
ATOM 1620 N N . LYS A 1 199 ? -0.877 -10.163 20.187 1.00 32.22 199 LYS A N 1
ATOM 1621 C CA . LYS A 1 199 ? -0.043 -10.460 19.032 1.00 32.22 199 LYS A CA 1
ATOM 1622 C C . LYS A 1 199 ? -0.085 -9.218 18.160 1.00 32.22 199 LYS A C 1
ATOM 1624 O O . LYS A 1 199 ? -1.123 -8.942 17.567 1.00 32.22 199 LYS A O 1
ATOM 1629 N N . LEU A 1 200 ? 1.072 -8.556 18.077 1.00 33.00 200 LEU A N 1
ATOM 1630 C CA . LEU A 1 200 ? 1.474 -7.516 17.115 1.00 33.00 200 LEU A CA 1
ATOM 1631 C C . LEU A 1 200 ? 1.606 -6.073 17.631 1.00 33.00 200 LEU A C 1
ATOM 1633 O O . LEU A 1 200 ? 1.482 -5.165 16.821 1.00 33.00 200 LEU A O 1
ATOM 1637 N N . TRP A 1 201 ? 1.935 -5.827 18.904 1.00 32.44 201 TRP A N 1
ATOM 1638 C CA . TRP A 1 201 ? 2.491 -4.514 19.296 1.00 32.44 201 TRP A CA 1
ATOM 1639 C C . TRP A 1 201 ? 3.622 -4.617 20.331 1.00 32.44 201 TRP A C 1
ATOM 1641 O O . TRP A 1 201 ? 3.605 -3.966 21.362 1.00 32.44 201 TRP A O 1
ATOM 1651 N N . THR A 1 202 ? 4.618 -5.447 20.026 1.00 34.53 202 THR A N 1
ATOM 1652 C CA . THR A 1 202 ? 6.002 -5.334 20.521 1.00 34.53 202 THR A CA 1
ATOM 1653 C C . THR A 1 202 ? 6.889 -6.088 19.533 1.00 34.53 202 THR A C 1
ATOM 1655 O O . THR A 1 202 ? 7.176 -7.256 19.753 1.00 34.53 202 THR A O 1
ATOM 1658 N N . GLU A 1 203 ? 7.202 -5.465 18.392 1.00 33.34 203 GLU A N 1
ATOM 1659 C CA . GLU A 1 203 ? 8.345 -5.811 17.522 1.00 33.34 203 GLU A CA 1
ATOM 1660 C C . GLU A 1 203 ? 8.467 -4.797 16.364 1.00 33.34 203 GLU A C 1
ATOM 1662 O O . GLU A 1 203 ? 8.200 -5.097 15.197 1.00 33.34 203 GLU A O 1
ATOM 1667 N N . ARG A 1 204 ? 8.816 -3.555 16.715 1.00 32.38 204 ARG A N 1
ATOM 1668 C CA . ARG A 1 204 ? 9.906 -2.751 16.130 1.00 32.38 204 ARG A CA 1
ATOM 1669 C C . ARG A 1 204 ? 9.882 -1.327 16.659 1.00 32.38 204 ARG A C 1
ATOM 1671 O O . ARG A 1 204 ? 8.786 -0.731 16.667 1.00 32.38 204 ARG A O 1
#

Sequence (204 aa):
DSLFTSRFWVSLQKALGTQLDLSTAYHPETDGKSKRTIQMLEDILRACVIDFGNSWDKHLPLVDFSYNNRYHVSIKAAPFEALYGQKCRSQQKSYADIKRRLTEFEVGDKVMLKVSPWKGVIHFGKHGKLSQRFIGPFKVIERIGPVAYKLELPDKLRGIHDTFHVSNLKRCFVNDDMVILLEDVQLDDNCILSRIRWKLWTER

InterPro domains:
  IPR001584 Integrase, catalytic core [PS50994] (1-87)
  IPR012337 Ribonuclease H-like superfamily [SSF53098] (2-82)
  IPR036397 Ribonuclease H superfamily [G3DSA:3.30.420.10] (1-109)
  IPR056924 Tf2-1-like, SH3-like domain [PF24626] (108-172)